Protein AF-A0A9E7L414-F1 (afdb_monomer)

Foldseek 3Di:
DDDDDDDDDDDDPDDDPCPVVVVVVVLVVCCVVVVVDPQPPVNVCVCVVPPPPPDVVVVVVVVVVVVVVVVVVVVVVVVVVVVVVVVDDDDDDDDDDDDDPDDPPPPPDPPPPVVVVVVVVVVVVVVVVVVVVVVVVVVVVVVVVVVVVVVVVVVVLVVQQQDADPVRHGDVVSVVVVVVVVVVVVVVVVVVVVVVVVVVVVVVVPPPPPPPPPDDDDDDDDD

Secondary structure (DSSP, 8-state):
---------------TT-TTHHHHHHHHHHHHHHTSSPPPHHHHHHHHHS-----HHHHHHHHHHHHHHHHHHHHHHHHHHHHHHHTT-----------------------HHHHHHHHHHHHHHHHHHHHHHHHHHHHHHHHHHHHHHHHHHHHHHHHHHT-B-TTS-B-HHHHHHHHHHHHHHHHHHHHHHHHHHHHHHHHHHSS---TT--SS-------

Radius of gyration: 40.82 Å; Cα contacts (8 Å, |Δi|>4): 22; chains: 1; bounding box: 84×80×104 Å

Organism: NCBI:txid320322

Solvent-accessible surface area (backbone atoms only — not comparable to full-atom values): 13998 Å² total; per-residue (Å²): 140,81,89,81,84,90,85,86,82,82,83,79,89,68,71,95,80,51,84,61,60,60,54,52,54,51,50,56,51,46,27,70,72,70,46,73,65,71,82,48,70,67,57,52,48,51,66,69,69,45,84,68,86,78,46,67,67,60,55,49,52,54,54,50,51,53,53,48,52,51,50,51,54,51,49,56,50,53,51,54,50,50,56,63,50,64,78,60,67,79,78,89,73,91,83,89,86,82,88,80,95,72,80,91,73,80,81,78,73,84,68,68,67,65,57,50,54,55,49,53,53,52,54,50,53,51,52,51,55,51,51,56,48,52,54,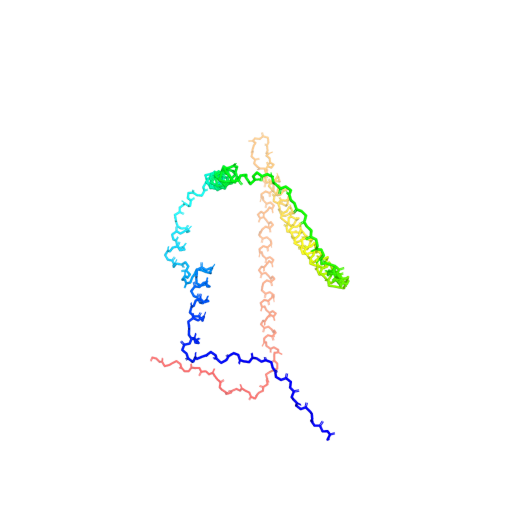52,50,50,54,51,48,55,54,48,51,53,48,50,53,53,50,49,52,50,49,53,54,47,54,56,55,61,39,52,44,100,84,66,48,54,44,59,69,52,55,53,52,50,57,50,48,53,55,53,53,52,52,50,52,53,52,51,50,50,50,52,53,52,50,55,57,51,56,69,68,68,58,82,84,70,92,83,75,91,75,92,86,78,84,84,79,81,132

Sequence (223 aa):
MQRRDDGGGGRDEGTSESHGKGRWRRQKRNERRLGGKGISLEAFANAKSRPSGYNPALIKKQREFYRNAKYVTKYKKTQKQQYLTSDHMPTASDDKDADEKEKLHMQRKPKKRSLRSLREEYEKKHAEDKKARIEREAIIQAKKEERAKAEAKRKVQREKMFKRTKSGQPVMKYRIEQLLEGLTESSQKMVEAAICSKAMIQESRNLPVNPRNFLLNFPLRFT

Structure (mmCIF, N/CA/C/O backbone):
data_AF-A0A9E7L414-F1
#
_entry.id   AF-A0A9E7L414-F1
#
loop_
_atom_site.group_PDB
_atom_site.id
_atom_site.type_symbol
_atom_site.label_atom_id
_atom_site.label_alt_id
_atom_site.label_comp_id
_atom_site.label_asym_id
_atom_site.lab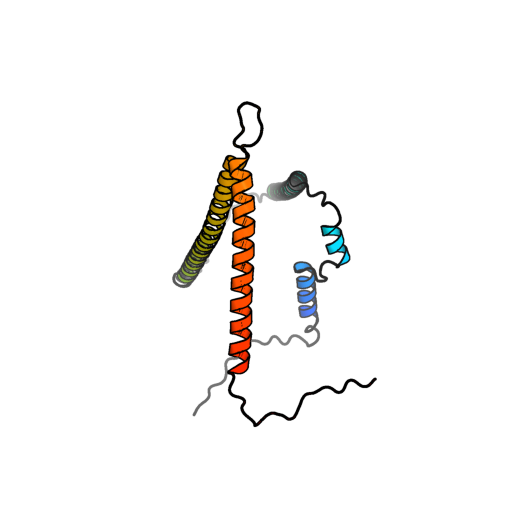el_entity_id
_atom_site.label_seq_id
_atom_site.pdbx_PDB_ins_code
_atom_site.Cartn_x
_atom_site.Cartn_y
_atom_site.Cartn_z
_atom_site.occupancy
_atom_site.B_iso_or_equiv
_atom_site.auth_seq_id
_atom_site.auth_comp_id
_atom_site.auth_asym_id
_atom_site.auth_atom_id
_atom_site.pdbx_PDB_model_num
ATOM 1 N N . MET A 1 1 ? 30.978 -46.928 -37.877 1.00 44.19 1 MET A N 1
ATOM 2 C CA . MET A 1 1 ? 32.022 -46.429 -38.807 1.00 44.19 1 MET A CA 1
ATOM 3 C C . MET A 1 1 ? 31.389 -45.275 -39.578 1.00 44.19 1 MET A C 1
ATOM 5 O O . MET A 1 1 ? 30.267 -45.463 -40.005 1.00 44.19 1 MET A O 1
ATOM 9 N N . GLN A 1 2 ? 31.899 -44.055 -39.706 1.00 42.59 2 GLN A N 1
ATOM 10 C CA . GLN A 1 2 ? 33.205 -43.443 -39.468 1.00 42.59 2 GLN A CA 1
ATOM 11 C C . GLN A 1 2 ? 33.011 -42.033 -38.881 1.00 42.59 2 GLN A C 1
ATOM 13 O O . GLN A 1 2 ? 32.003 -41.376 -39.133 1.00 42.59 2 GLN A O 1
ATOM 18 N N . ARG A 1 3 ? 34.009 -41.589 -38.110 1.00 40.72 3 ARG A N 1
ATOM 19 C CA . ARG A 1 3 ? 34.208 -40.200 -37.679 1.00 40.72 3 ARG A CA 1
ATOM 20 C C . ARG A 1 3 ? 34.631 -39.341 -38.876 1.00 40.72 3 ARG A C 1
ATOM 22 O O . ARG A 1 3 ? 35.335 -39.839 -39.752 1.00 40.72 3 ARG A O 1
ATOM 29 N N . ARG A 1 4 ? 34.271 -38.058 -38.863 1.00 47.06 4 ARG A N 1
ATOM 30 C CA . ARG A 1 4 ? 35.041 -37.002 -39.530 1.00 47.06 4 ARG A CA 1
ATOM 31 C C . ARG A 1 4 ? 35.221 -35.857 -38.545 1.00 47.06 4 ARG A C 1
ATOM 33 O O . ARG A 1 4 ? 34.255 -35.181 -38.197 1.00 47.06 4 ARG A O 1
ATOM 40 N N . ASP A 1 5 ? 36.450 -35.757 -38.064 1.00 44.38 5 ASP A N 1
ATOM 41 C CA . ASP A 1 5 ? 37.033 -34.552 -37.501 1.00 44.38 5 ASP A CA 1
ATOM 42 C C . ASP A 1 5 ? 37.405 -33.576 -38.638 1.00 44.38 5 ASP A C 1
ATOM 44 O O . ASP A 1 5 ? 37.355 -33.928 -39.819 1.00 44.38 5 ASP A O 1
ATOM 48 N N . ASP A 1 6 ? 37.792 -32.373 -38.210 1.00 45.59 6 ASP A N 1
ATOM 49 C CA . ASP A 1 6 ? 38.563 -31.333 -38.906 1.00 45.59 6 ASP A CA 1
ATOM 50 C C . ASP A 1 6 ? 37.804 -30.124 -39.476 1.00 45.59 6 ASP A C 1
ATOM 52 O O . ASP A 1 6 ? 37.098 -30.164 -40.481 1.00 45.59 6 ASP A O 1
ATOM 56 N N . GLY A 1 7 ? 38.033 -28.988 -38.808 1.00 36.97 7 GLY A N 1
ATOM 57 C CA . GLY A 1 7 ? 37.610 -27.654 -39.228 1.00 36.97 7 GLY A CA 1
ATOM 58 C C . GLY A 1 7 ? 37.832 -26.598 -38.146 1.00 36.97 7 GLY A C 1
ATOM 59 O O . GLY A 1 7 ? 36.894 -25.913 -37.744 1.00 36.97 7 GLY A O 1
ATOM 60 N N . GLY A 1 8 ? 39.058 -26.525 -37.620 1.00 42.09 8 GLY A N 1
ATOM 61 C CA . GLY A 1 8 ? 39.482 -25.586 -36.581 1.00 42.09 8 GLY A CA 1
ATOM 62 C C . GLY A 1 8 ? 39.451 -24.114 -37.012 1.00 42.09 8 GLY A C 1
ATOM 63 O O . GLY A 1 8 ? 39.724 -23.775 -38.160 1.00 42.09 8 GLY A O 1
ATOM 64 N N . GLY A 1 9 ? 39.152 -23.232 -36.053 1.00 36.09 9 GLY A N 1
ATOM 65 C CA . GLY A 1 9 ? 39.161 -21.780 -36.225 1.00 36.09 9 GLY A CA 1
ATOM 66 C C . GLY A 1 9 ? 39.705 -21.060 -34.990 1.00 36.09 9 GLY A C 1
ATOM 67 O O . GLY A 1 9 ? 38.948 -20.736 -34.081 1.00 36.09 9 GLY A O 1
ATOM 68 N N . GLY A 1 10 ? 41.020 -20.816 -34.988 1.00 35.69 10 GLY A N 1
ATOM 69 C CA . GLY A 1 10 ? 41.670 -19.660 -34.356 1.00 35.69 10 GLY A CA 1
ATOM 70 C C . GLY A 1 10 ? 41.699 -19.589 -32.828 1.00 35.69 10 GLY A C 1
ATOM 71 O O . GLY A 1 10 ? 41.029 -18.744 -32.234 1.00 35.69 10 GLY A O 1
ATOM 72 N N . ARG A 1 11 ? 42.561 -20.389 -32.186 1.00 42.09 11 ARG A N 1
ATOM 73 C CA . ARG A 1 11 ? 43.199 -19.965 -30.931 1.00 42.09 11 ARG A CA 1
ATOM 74 C C . ARG A 1 11 ? 44.350 -19.037 -31.301 1.00 42.09 11 ARG A C 1
ATOM 76 O O . ARG A 1 11 ? 45.345 -19.487 -31.850 1.00 42.09 11 ARG A O 1
ATOM 83 N N . ASP A 1 12 ? 44.165 -17.758 -31.015 1.00 41.12 12 ASP A N 1
ATOM 84 C CA . ASP A 1 12 ? 45.239 -16.776 -30.964 1.00 41.12 12 ASP A CA 1
ATOM 85 C C . ASP A 1 12 ? 46.209 -17.204 -29.846 1.00 41.12 12 ASP A C 1
ATOM 87 O O . ASP A 1 12 ? 45.836 -17.237 -28.666 1.00 41.12 12 ASP A O 1
ATOM 91 N N . GLU A 1 13 ? 47.413 -17.637 -30.231 1.00 47.25 13 GLU A N 1
ATOM 92 C CA . GLU A 1 13 ? 48.546 -17.922 -29.346 1.00 47.25 13 GLU A CA 1
ATOM 93 C C . GLU A 1 13 ? 49.043 -16.608 -28.726 1.00 47.25 13 GLU A C 1
ATOM 95 O O . GLU A 1 13 ? 50.048 -16.017 -29.107 1.00 47.25 13 GLU A O 1
ATOM 100 N N . GLY A 1 14 ? 48.294 -16.131 -27.735 1.00 38.34 14 GLY A N 1
ATOM 101 C CA . GLY A 1 14 ? 48.715 -15.075 -26.830 1.00 38.34 14 GLY A CA 1
ATOM 102 C C . GLY A 1 14 ? 49.437 -15.680 -25.633 1.00 38.34 14 GLY A C 1
ATOM 103 O O . GLY A 1 14 ? 48.811 -16.302 -24.774 1.00 38.34 14 GLY A O 1
ATOM 104 N N . THR A 1 15 ? 50.746 -15.465 -25.589 1.00 40.12 15 THR A N 1
ATOM 105 C CA . THR A 1 15 ? 51.674 -15.686 -24.472 1.00 40.12 15 THR A CA 1
ATOM 106 C C . THR A 1 15 ? 51.037 -15.653 -23.067 1.00 40.12 15 THR A C 1
ATOM 108 O O . THR A 1 15 ? 50.238 -14.788 -22.691 1.00 40.12 15 THR A O 1
ATOM 111 N N . SER A 1 16 ? 51.437 -16.633 -22.258 1.00 45.88 16 SER A N 1
ATOM 112 C CA . SER A 1 16 ? 50.882 -17.083 -20.974 1.00 45.88 16 SER A CA 1
ATOM 113 C C . SER A 1 16 ? 51.005 -16.121 -19.774 1.00 45.88 16 SER A C 1
ATOM 115 O O . SER A 1 16 ? 50.945 -16.560 -18.629 1.00 45.88 16 SER A O 1
ATOM 117 N N . GLU A 1 17 ? 51.101 -14.806 -19.977 1.00 45.47 17 GLU A N 1
ATOM 118 C CA . GLU A 1 17 ? 51.245 -13.818 -18.885 1.00 45.47 17 GLU A CA 1
ATOM 119 C C . GLU A 1 17 ? 49.984 -12.980 -18.597 1.00 45.47 17 GLU A C 1
ATOM 121 O O . GLU A 1 17 ? 49.951 -12.165 -17.666 1.00 45.47 17 GLU A O 1
ATOM 126 N N . SER A 1 18 ? 48.904 -13.146 -19.368 1.00 48.19 18 SER A N 1
ATOM 127 C CA . SER A 1 18 ? 47.746 -12.234 -19.298 1.00 48.19 18 SER A CA 1
ATOM 128 C C . SER A 1 18 ? 46.493 -12.795 -18.611 1.00 48.19 18 SER A C 1
ATOM 130 O O . SER A 1 18 ? 45.547 -12.039 -18.356 1.00 48.19 18 SER A O 1
ATOM 132 N N . HIS A 1 19 ? 46.470 -14.083 -18.246 1.00 46.41 19 HIS A N 1
ATOM 133 C CA . HIS A 1 19 ? 45.260 -14.766 -17.754 1.00 46.41 19 HIS A CA 1
ATOM 134 C C . HIS A 1 19 ? 44.721 -14.233 -16.407 1.00 46.41 19 HIS A C 1
ATOM 136 O O . HIS A 1 19 ? 43.542 -14.412 -16.096 1.00 46.41 19 HIS A O 1
ATOM 142 N N . GLY A 1 20 ? 45.514 -13.475 -15.642 1.00 53.44 20 GLY A N 1
ATOM 143 C CA . GLY A 1 20 ? 45.051 -12.782 -14.429 1.00 53.44 20 GLY A CA 1
ATOM 144 C C . GLY A 1 20 ? 44.518 -11.358 -14.657 1.00 53.44 20 GLY A C 1
ATOM 145 O O . GLY A 1 20 ? 43.608 -10.903 -13.955 1.00 53.44 20 GLY A O 1
ATOM 146 N N . LYS A 1 21 ? 45.038 -10.635 -15.661 1.00 56.97 21 LYS A N 1
ATOM 147 C CA . LYS A 1 21 ? 44.822 -9.179 -15.813 1.00 56.97 21 LYS A CA 1
ATOM 148 C C . LYS A 1 21 ? 43.393 -8.843 -16.261 1.00 56.97 21 LYS A C 1
ATOM 150 O O . LYS A 1 21 ? 42.805 -7.860 -15.800 1.00 56.97 21 LYS A O 1
ATOM 155 N N . GLY A 1 22 ? 42.798 -9.678 -17.116 1.00 64.00 22 GLY A N 1
ATOM 156 C CA . GLY A 1 22 ? 41.414 -9.517 -17.582 1.00 64.00 22 GLY A CA 1
ATOM 157 C C . GLY A 1 22 ? 40.369 -9.802 -16.497 1.00 64.00 22 GLY A C 1
ATOM 158 O O . GLY A 1 22 ? 39.383 -9.067 -16.375 1.00 64.00 22 GLY A O 1
ATOM 159 N N . ARG A 1 23 ? 40.610 -10.825 -15.665 1.00 69.56 23 ARG A N 1
ATOM 160 C CA . ARG A 1 23 ? 39.735 -11.202 -14.544 1.00 69.56 23 ARG A CA 1
ATOM 161 C C . ARG A 1 23 ? 39.730 -10.125 -13.462 1.00 69.56 23 ARG A C 1
ATOM 163 O O . ARG A 1 23 ? 38.653 -9.688 -13.064 1.00 69.56 23 ARG A O 1
ATOM 170 N N . TRP A 1 24 ? 40.903 -9.605 -13.096 1.00 71.75 24 TRP A N 1
ATOM 171 C CA . TRP A 1 24 ? 41.037 -8.509 -12.131 1.00 71.75 24 TRP A CA 1
ATOM 172 C C . TRP A 1 24 ? 40.341 -7.223 -12.598 1.00 71.75 24 TRP A C 1
ATOM 174 O O . TRP A 1 24 ? 39.610 -6.591 -11.836 1.00 71.75 24 TRP A O 1
ATOM 184 N N . ARG A 1 25 ? 40.468 -6.857 -13.884 1.00 76.56 25 ARG A N 1
ATOM 185 C CA . ARG A 1 25 ? 39.750 -5.699 -14.451 1.00 76.56 25 ARG A CA 1
ATOM 186 C C . ARG A 1 25 ? 38.230 -5.877 -14.425 1.00 76.56 25 ARG A C 1
ATOM 188 O O . ARG A 1 25 ? 37.520 -4.909 -14.146 1.00 76.56 25 ARG A O 1
ATOM 195 N N . ARG A 1 26 ? 37.717 -7.081 -14.710 1.00 75.56 26 ARG A N 1
ATOM 196 C CA . ARG A 1 26 ? 36.275 -7.384 -14.626 1.00 75.56 26 ARG A CA 1
ATOM 197 C C . ARG A 1 26 ? 35.782 -7.365 -13.181 1.00 75.56 26 ARG A C 1
ATOM 199 O O . ARG A 1 26 ? 34.752 -6.753 -12.920 1.00 75.56 26 ARG A O 1
ATOM 206 N N . GLN A 1 27 ? 36.537 -7.948 -12.256 1.00 76.56 27 GLN A N 1
ATOM 207 C CA . GLN A 1 27 ? 36.232 -7.955 -10.827 1.00 76.56 27 GLN A CA 1
ATOM 208 C C . GLN A 1 27 ? 36.195 -6.531 -10.259 1.00 76.56 27 GLN A C 1
ATOM 210 O O . GLN A 1 27 ? 35.167 -6.123 -9.732 1.00 76.56 27 GLN A O 1
ATOM 215 N N . LYS A 1 28 ? 37.215 -5.709 -10.531 1.00 78.06 28 LYS A N 1
ATOM 216 C CA . LYS A 1 28 ? 37.259 -4.286 -10.149 1.00 78.06 28 LYS A CA 1
ATOM 217 C C . LYS A 1 28 ? 36.121 -3.462 -10.764 1.00 78.06 28 LYS A C 1
ATOM 219 O O . LYS A 1 28 ? 35.608 -2.526 -10.151 1.00 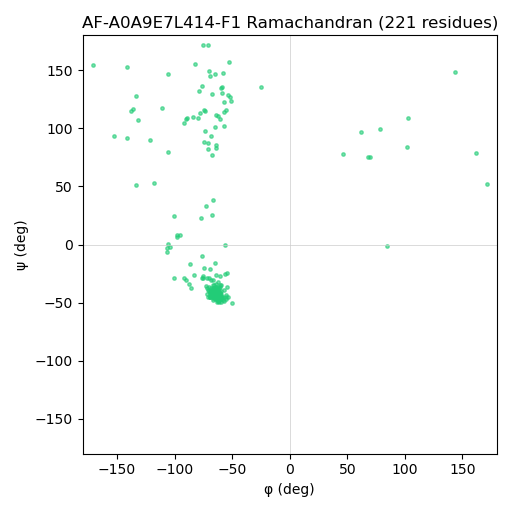78.06 28 LYS A O 1
ATOM 224 N N . ARG A 1 29 ? 35.703 -3.783 -11.996 1.00 78.31 29 ARG A N 1
ATOM 225 C CA . ARG A 1 29 ? 34.554 -3.130 -12.647 1.00 78.31 29 ARG A CA 1
ATOM 226 C C . ARG A 1 29 ? 33.229 -3.561 -12.007 1.00 78.31 29 ARG A C 1
ATOM 228 O O . ARG A 1 29 ? 32.350 -2.717 -11.857 1.00 78.31 29 ARG A O 1
ATOM 235 N N . ASN A 1 30 ? 33.092 -4.822 -11.605 1.00 75.75 30 ASN A N 1
ATOM 236 C CA . ASN A 1 30 ? 31.920 -5.320 -10.884 1.00 75.75 30 ASN A CA 1
ATOM 237 C C . ASN A 1 30 ? 31.853 -4.771 -9.457 1.00 75.75 30 ASN A C 1
ATOM 239 O O . ASN A 1 30 ? 30.789 -4.323 -9.051 1.00 75.75 30 ASN A O 1
ATOM 243 N N . GLU A 1 31 ? 32.977 -4.668 -8.753 1.00 76.12 31 GLU A N 1
ATOM 244 C CA . GLU A 1 31 ? 33.070 -4.001 -7.451 1.00 76.12 31 GLU A CA 1
ATOM 245 C C . GLU A 1 31 ? 32.665 -2.524 -7.546 1.00 76.12 31 GLU A C 1
ATOM 247 O O . GLU A 1 31 ? 31.919 -2.021 -6.714 1.00 76.12 31 GLU A O 1
ATOM 252 N N . ARG A 1 32 ? 33.056 -1.815 -8.609 1.00 70.38 32 ARG A N 1
ATOM 253 C CA . ARG A 1 32 ? 32.599 -0.432 -8.829 1.00 70.38 32 ARG A CA 1
ATOM 254 C C . ARG A 1 32 ? 31.108 -0.312 -9.163 1.00 70.38 32 ARG A C 1
ATOM 256 O O . ARG A 1 32 ? 30.517 0.719 -8.865 1.00 70.38 32 ARG A O 1
ATOM 263 N N . ARG A 1 33 ? 30.509 -1.319 -9.810 1.00 70.88 33 ARG A N 1
ATOM 264 C CA . ARG A 1 33 ? 29.094 -1.300 -10.240 1.00 70.88 33 ARG A CA 1
ATOM 265 C C . ARG A 1 33 ? 28.129 -1.800 -9.168 1.00 70.88 33 ARG A C 1
ATOM 267 O O . ARG A 1 33 ? 27.005 -1.318 -9.120 1.00 70.88 33 ARG A O 1
ATOM 274 N N . LEU A 1 34 ? 28.560 -2.762 -8.357 1.00 68.06 34 LEU A N 1
ATOM 275 C CA . LEU A 1 34 ? 27.752 -3.420 -7.329 1.00 68.06 34 LEU A CA 1
ATOM 276 C C . LEU A 1 34 ? 28.113 -2.965 -5.909 1.00 68.06 34 LEU A C 1
ATOM 278 O O . LEU A 1 34 ? 27.503 -3.437 -4.960 1.00 68.06 34 LEU A O 1
ATOM 282 N N . GLY A 1 35 ? 29.076 -2.046 -5.760 1.00 63.72 35 GLY A N 1
ATOM 283 C CA . GLY A 1 35 ? 29.557 -1.599 -4.455 1.00 63.72 35 GLY A CA 1
ATOM 284 C C . GLY A 1 35 ? 30.308 -2.726 -3.757 1.00 63.72 35 GLY A C 1
ATOM 285 O O . GLY A 1 35 ? 29.784 -3.350 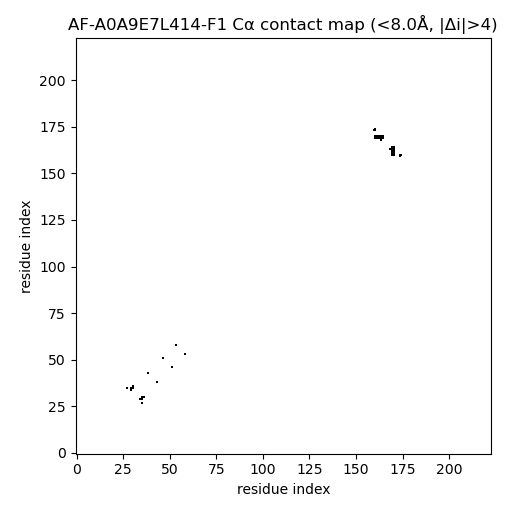-2.846 1.00 63.72 35 GLY A O 1
ATOM 286 N N . GLY A 1 36 ? 31.540 -2.994 -4.200 1.00 70.25 36 GLY A N 1
ATOM 287 C CA . GLY A 1 36 ? 32.404 -4.125 -3.824 1.00 70.25 36 GLY A CA 1
ATOM 288 C C . GLY A 1 36 ? 32.699 -4.290 -2.332 1.00 70.25 36 GLY A C 1
ATOM 289 O O . GLY A 1 36 ? 33.382 -5.230 -1.943 1.00 70.25 36 GLY A O 1
ATOM 290 N N . LYS A 1 37 ? 32.161 -3.407 -1.493 1.00 69.50 37 LYS A N 1
ATOM 291 C CA . LYS A 1 37 ? 31.996 -3.587 -0.060 1.00 69.50 37 LYS A CA 1
ATOM 292 C C . LYS A 1 37 ? 30.588 -3.096 0.268 1.00 69.50 37 LYS A C 1
ATOM 294 O O . LYS A 1 37 ? 30.277 -1.931 0.016 1.00 69.50 37 LYS A O 1
ATOM 299 N N . GLY A 1 38 ? 29.731 -4.001 0.742 1.00 71.06 38 GLY A N 1
ATOM 300 C CA . GLY A 1 38 ? 28.375 -3.659 1.164 1.00 71.06 38 GLY A CA 1
ATOM 301 C C . GLY A 1 38 ? 28.385 -2.512 2.177 1.00 71.06 38 GLY A C 1
ATOM 302 O O . GLY A 1 38 ? 29.396 -2.261 2.835 1.00 71.06 38 GLY A O 1
ATOM 303 N N . ILE A 1 39 ? 27.264 -1.798 2.274 1.00 76.31 39 ILE A N 1
ATOM 304 C CA . ILE A 1 39 ? 27.080 -0.698 3.231 1.00 76.31 39 ILE A CA 1
ATOM 305 C C . ILE A 1 39 ? 27.463 -1.223 4.622 1.00 76.31 39 ILE A C 1
ATOM 307 O O . ILE A 1 39 ? 26.929 -2.248 5.046 1.00 76.31 39 ILE A O 1
ATOM 311 N N . SER A 1 40 ? 28.415 -0.571 5.302 1.00 83.31 40 SER A N 1
ATOM 312 C CA . SER A 1 40 ? 28.820 -0.997 6.645 1.00 83.31 40 SER A CA 1
ATOM 313 C C . SER A 1 40 ? 27.604 -0.989 7.572 1.00 83.31 40 SER A C 1
ATOM 315 O O . SER A 1 40 ? 26.698 -0.169 7.408 1.00 83.31 40 SER A O 1
ATOM 317 N N . LEU A 1 41 ? 27.567 -1.898 8.548 1.00 77.75 41 LEU A N 1
ATOM 318 C CA . LEU A 1 41 ? 26.467 -1.967 9.514 1.00 77.75 41 LEU A CA 1
ATOM 319 C C . LEU A 1 41 ? 26.255 -0.610 10.206 1.00 77.75 41 LEU A C 1
ATOM 321 O O . LEU A 1 41 ? 25.125 -0.178 10.400 1.00 77.75 41 LEU A O 1
ATOM 325 N N . GLU A 1 42 ? 27.351 0.100 10.467 1.00 78.31 42 GLU A N 1
ATOM 326 C CA . GLU A 1 42 ? 27.362 1.468 10.976 1.00 78.31 42 GLU A CA 1
ATOM 327 C C . GLU A 1 42 ? 26.723 2.473 10.001 1.00 78.31 42 GLU A C 1
ATOM 329 O O . GLU A 1 42 ? 25.890 3.277 10.406 1.00 78.31 42 GLU A O 1
ATOM 334 N N . ALA A 1 43 ? 27.027 2.410 8.699 1.00 78.38 43 ALA A N 1
ATOM 335 C CA . ALA A 1 43 ? 26.389 3.266 7.697 1.00 78.38 43 ALA A CA 1
ATOM 336 C C . ALA A 1 43 ? 24.893 2.950 7.528 1.00 78.38 43 ALA A C 1
ATOM 338 O O . ALA A 1 43 ? 24.091 3.862 7.322 1.00 78.38 43 ALA A O 1
ATOM 339 N N . PHE A 1 44 ? 24.497 1.682 7.655 1.00 80.38 44 PHE A N 1
ATOM 340 C CA . PHE A 1 44 ? 23.092 1.275 7.636 1.00 80.38 44 PHE A CA 1
ATOM 341 C C . PHE A 1 44 ? 22.345 1.753 8.887 1.00 80.38 44 PHE A C 1
ATOM 343 O O . PHE A 1 44 ? 21.260 2.324 8.770 1.00 80.38 44 PHE A O 1
ATOM 350 N N . ALA A 1 45 ? 22.942 1.584 10.070 1.00 79.81 45 ALA A N 1
ATOM 351 C CA . ALA A 1 45 ? 22.410 2.089 11.329 1.00 79.81 45 ALA A CA 1
ATOM 352 C C . ALA A 1 45 ? 22.273 3.617 11.285 1.00 79.81 45 ALA A C 1
ATOM 354 O O . ALA A 1 45 ? 21.192 4.128 11.555 1.00 79.81 45 ALA A O 1
ATOM 355 N N . ASN A 1 46 ? 23.298 4.335 10.818 1.00 73.31 46 ASN A N 1
ATOM 356 C CA . ASN A 1 46 ? 23.285 5.792 10.665 1.00 73.31 46 ASN A CA 1
ATOM 357 C C . ASN A 1 46 ? 22.255 6.290 9.641 1.00 73.31 46 ASN A C 1
ATOM 359 O O . ASN A 1 46 ? 21.657 7.348 9.837 1.00 73.31 46 ASN A O 1
ATOM 363 N N . ALA A 1 47 ? 22.002 5.534 8.567 1.00 72.62 47 ALA A N 1
ATOM 364 C CA . ALA A 1 47 ? 20.954 5.848 7.594 1.00 72.62 47 ALA A CA 1
ATOM 365 C C . ALA A 1 47 ? 19.530 5.674 8.158 1.00 72.62 47 ALA A C 1
ATOM 367 O O . ALA A 1 47 ? 18.581 6.233 7.605 1.00 72.62 47 ALA A O 1
ATOM 368 N N . LYS A 1 48 ? 19.372 4.889 9.230 1.00 67.19 48 LYS A N 1
ATOM 369 C CA . LYS A 1 48 ? 18.094 4.641 9.914 1.00 67.19 48 LYS A CA 1
ATOM 370 C C . LYS A 1 48 ? 17.922 5.462 11.198 1.00 67.19 48 LYS A C 1
ATOM 372 O O . LYS A 1 48 ? 16.784 5.752 11.546 1.00 67.19 48 LYS A O 1
ATOM 377 N N . SER A 1 49 ? 19.008 5.815 11.887 1.00 66.81 49 SER A N 1
ATOM 378 C CA . SER A 1 49 ? 18.996 6.461 13.209 1.00 66.81 49 SER A CA 1
ATOM 379 C C . SER A 1 49 ? 19.021 7.985 13.151 1.00 66.81 49 SER A C 1
ATOM 381 O O . SER A 1 49 ? 18.477 8.641 14.037 1.00 66.81 49 SER A O 1
ATOM 383 N N . ARG A 1 50 ? 19.613 8.580 12.109 1.00 65.25 50 ARG A N 1
ATOM 384 C CA . ARG A 1 50 ? 19.514 10.026 11.893 1.00 65.25 50 ARG A CA 1
ATOM 385 C C . ARG A 1 50 ? 18.145 10.302 11.269 1.00 65.25 50 ARG A C 1
ATOM 387 O O . ARG A 1 50 ? 17.815 9.613 10.300 1.00 65.25 50 ARG A O 1
ATOM 394 N N . PRO A 1 51 ? 17.355 11.284 11.752 1.00 63.44 51 PRO A N 1
ATOM 395 C CA . PRO A 1 51 ? 16.183 11.746 11.024 1.00 63.44 51 PRO A CA 1
ATOM 396 C C . PRO A 1 51 ? 16.693 12.193 9.663 1.00 63.44 51 PRO A C 1
ATOM 398 O O . PRO A 1 51 ? 17.383 13.205 9.537 1.00 63.44 51 PRO A O 1
ATOM 401 N N . SER A 1 52 ? 16.483 11.334 8.669 1.00 63.22 52 SER A N 1
ATOM 402 C CA . SER A 1 52 ? 16.972 11.553 7.326 1.00 63.22 52 SER A CA 1
ATOM 403 C C . SER A 1 52 ? 16.420 12.906 6.924 1.00 63.22 52 SER A C 1
ATOM 405 O O . SER A 1 52 ? 15.202 13.070 6.863 1.00 63.22 52 SER A O 1
ATOM 407 N N . GLY A 1 53 ? 17.300 13.889 6.704 1.00 66.75 53 GLY A N 1
ATOM 408 C CA . GLY A 1 53 ? 16.966 15.217 6.177 1.00 66.75 53 GLY A CA 1
ATOM 409 C C . GLY A 1 53 ? 16.481 15.127 4.728 1.00 66.75 53 GLY A C 1
ATOM 410 O O . GLY A 1 53 ? 16.846 15.935 3.877 1.00 66.75 53 GLY A O 1
ATOM 411 N N . TYR A 1 54 ? 15.719 14.076 4.431 1.00 71.94 54 TYR A N 1
ATOM 412 C CA . TYR A 1 54 ? 15.149 13.697 3.168 1.00 71.94 54 TYR A CA 1
ATOM 413 C C . TYR A 1 54 ? 14.045 14.685 2.846 1.00 71.94 54 TYR A C 1
ATOM 415 O O . TYR A 1 54 ? 12.861 14.463 3.081 1.00 71.94 54 TYR A O 1
ATOM 423 N N . ASN A 1 55 ? 14.472 15.816 2.304 1.00 83.44 55 ASN A N 1
ATOM 424 C CA . ASN A 1 55 ? 13.586 16.760 1.674 1.00 83.44 55 ASN A CA 1
ATOM 425 C C . ASN A 1 55 ? 13.514 16.409 0.176 1.00 83.44 55 ASN A C 1
ATOM 427 O O . ASN A 1 55 ? 14.462 16.697 -0.569 1.00 83.44 55 ASN A O 1
ATOM 431 N N . PRO A 1 56 ? 12.412 15.796 -0.299 1.00 84.62 56 PRO A N 1
ATOM 432 C CA . PRO A 1 56 ? 12.286 15.391 -1.696 1.00 84.62 56 PRO A CA 1
ATOM 433 C C . PRO A 1 56 ? 12.389 16.583 -2.658 1.00 84.62 56 PRO A C 1
ATOM 435 O O . PRO A 1 56 ? 12.868 16.416 -3.780 1.00 84.62 56 PRO A O 1
ATOM 438 N N . ALA A 1 57 ? 12.023 17.795 -2.222 1.00 88.31 57 ALA A N 1
ATOM 439 C CA . ALA A 1 57 ? 12.141 19.002 -3.033 1.00 88.31 57 ALA A CA 1
ATOM 440 C C . ALA A 1 57 ? 13.607 19.409 -3.258 1.00 88.31 57 ALA A C 1
ATOM 442 O O . ALA A 1 57 ? 13.975 19.759 -4.379 1.00 88.31 57 ALA A O 1
ATOM 443 N N . LEU A 1 58 ? 14.468 19.311 -2.237 1.00 85.56 58 LEU A N 1
ATOM 444 C CA . LEU A 1 58 ? 15.900 19.616 -2.377 1.00 85.56 58 LEU A CA 1
ATOM 445 C C . LEU A 1 58 ? 16.605 18.594 -3.273 1.00 85.56 58 LEU A C 1
ATOM 447 O O . LEU A 1 58 ? 17.372 18.969 -4.158 1.00 85.56 58 LEU A O 1
ATOM 451 N N . ILE A 1 59 ? 16.284 17.311 -3.110 1.00 86.00 59 ILE A N 1
ATOM 452 C CA . ILE A 1 59 ? 16.832 16.234 -3.946 1.00 86.00 59 ILE A CA 1
ATOM 453 C C . ILE A 1 59 ? 16.400 16.411 -5.406 1.00 86.00 59 ILE A C 1
ATOM 455 O O . ILE A 1 59 ? 17.202 16.218 -6.323 1.00 86.00 59 ILE A O 1
ATOM 459 N N . LYS A 1 60 ? 15.143 16.806 -5.642 1.00 93.88 60 LYS A N 1
ATOM 460 C CA . LYS A 1 60 ? 14.633 17.104 -6.984 1.00 93.88 60 LYS A CA 1
ATOM 461 C C . LYS A 1 60 ? 15.385 18.281 -7.617 1.00 93.88 60 LYS A C 1
ATOM 463 O O . LYS A 1 60 ? 15.909 18.118 -8.718 1.00 93.88 60 LYS A O 1
ATOM 468 N N . LYS A 1 61 ? 15.554 19.391 -6.887 1.00 94.31 61 LYS A N 1
ATOM 469 C CA . LYS A 1 61 ? 16.326 20.564 -7.342 1.00 94.31 61 LYS A CA 1
ATOM 470 C C . LYS A 1 61 ? 17.776 20.216 -7.684 1.00 94.31 61 LYS A C 1
ATOM 472 O O . LYS A 1 61 ? 18.267 20.607 -8.738 1.00 94.31 61 LYS A O 1
ATOM 477 N N . GLN A 1 62 ? 18.457 19.435 -6.846 1.00 92.56 62 GLN A N 1
ATOM 478 C CA . GLN A 1 62 ? 19.839 19.005 -7.103 1.00 92.56 62 GLN A CA 1
ATOM 479 C C . GLN A 1 62 ? 19.954 18.133 -8.363 1.00 92.56 62 GLN A C 1
ATOM 481 O O . GLN A 1 62 ? 20.870 18.310 -9.169 1.00 92.56 62 GLN A O 1
ATOM 486 N N . ARG A 1 63 ? 19.008 17.207 -8.572 1.00 94.38 63 ARG A N 1
ATOM 487 C CA . ARG A 1 63 ? 18.963 16.361 -9.777 1.00 94.38 63 ARG A CA 1
ATOM 488 C C . ARG A 1 63 ? 18.733 17.181 -11.042 1.00 94.38 63 ARG A C 1
ATOM 490 O O . ARG A 1 63 ? 19.385 16.926 -12.054 1.00 94.38 63 ARG A O 1
ATOM 497 N N . GLU A 1 64 ? 17.815 18.137 -10.988 1.00 94.56 64 GLU A N 1
ATOM 498 C CA . GLU A 1 64 ? 17.523 19.050 -12.094 1.00 94.56 64 GLU A CA 1
ATOM 499 C C . GLU A 1 64 ? 18.729 19.937 -12.410 1.00 94.56 64 GLU A C 1
ATOM 501 O O . GLU A 1 64 ? 19.154 19.985 -13.563 1.00 94.56 64 GLU A O 1
ATOM 506 N N . PHE A 1 65 ? 19.365 20.529 -11.395 1.00 97.50 65 PHE A N 1
ATOM 507 C CA . PHE A 1 65 ? 20.589 21.317 -11.556 1.00 97.50 65 PHE A CA 1
ATOM 508 C C . PHE A 1 65 ? 21.693 20.521 -12.261 1.00 97.50 65 PHE A C 1
ATOM 510 O O . PHE A 1 65 ? 22.282 20.994 -13.231 1.00 97.50 65 PHE A O 1
ATOM 517 N N . TYR A 1 66 ? 21.926 19.275 -11.841 1.00 97.00 66 TYR A N 1
ATOM 518 C CA . TYR A 1 66 ? 22.940 18.422 -12.459 1.00 97.00 66 TYR A CA 1
ATOM 519 C C . TYR A 1 66 ? 22.606 18.063 -13.916 1.00 97.00 66 TYR A C 1
ATOM 521 O O . TYR A 1 66 ? 23.486 18.063 -14.781 1.00 97.00 66 TYR A O 1
ATOM 529 N N . ARG A 1 67 ? 21.331 17.782 -14.221 1.00 97.06 67 ARG A N 1
ATOM 530 C CA . ARG A 1 67 ? 20.883 17.550 -15.605 1.00 97.06 67 ARG A CA 1
ATOM 531 C C . ARG A 1 67 ? 21.099 18.787 -16.471 1.00 97.06 67 ARG A C 1
ATOM 533 O O . ARG A 1 67 ? 21.637 18.663 -17.569 1.00 97.06 67 ARG A O 1
ATOM 540 N N . ASN A 1 68 ? 20.744 19.959 -15.961 1.00 96.62 68 ASN A N 1
ATOM 541 C CA . ASN A 1 68 ? 20.879 21.221 -16.677 1.00 96.62 68 ASN A CA 1
ATOM 542 C C . ASN A 1 68 ? 22.351 21.569 -16.913 1.00 96.62 68 ASN A C 1
ATOM 544 O O . ASN A 1 68 ? 22.729 21.857 -18.046 1.00 96.62 68 ASN A O 1
ATOM 548 N N . ALA A 1 69 ? 23.205 21.434 -15.896 1.00 96.62 69 ALA A N 1
ATOM 549 C CA . ALA A 1 69 ? 24.648 21.616 -16.032 1.00 96.62 69 ALA A CA 1
ATOM 550 C C . ALA A 1 69 ? 25.229 20.701 -17.121 1.00 96.62 69 ALA A C 1
ATOM 552 O O . ALA A 1 69 ? 25.981 21.156 -17.981 1.00 96.62 69 ALA A O 1
ATOM 553 N N . LYS A 1 70 ? 24.805 19.430 -17.160 1.00 97.25 70 LYS A N 1
ATOM 554 C CA . LYS A 1 70 ? 25.217 18.481 -18.202 1.00 97.25 70 LYS A CA 1
ATOM 555 C C . LYS A 1 70 ? 24.801 18.939 -19.603 1.00 97.25 70 LYS A C 1
ATOM 557 O O . LYS A 1 70 ? 25.603 18.822 -20.532 1.00 97.25 70 LYS A O 1
ATOM 562 N N . TYR A 1 71 ? 23.582 19.454 -19.770 1.00 96.38 71 TYR A N 1
ATOM 563 C CA . TYR A 1 71 ? 23.116 19.981 -21.056 1.00 96.38 71 TYR A CA 1
ATOM 564 C C . TYR A 1 71 ? 23.878 21.234 -21.479 1.00 96.38 71 TYR A C 1
ATOM 566 O O . TYR A 1 71 ? 24.307 21.306 -22.628 1.00 96.38 71 TYR A O 1
ATOM 574 N N . VAL A 1 72 ? 24.144 22.160 -20.557 1.00 96.75 72 VAL A N 1
ATOM 575 C CA . VAL A 1 72 ? 24.962 23.352 -20.823 1.00 96.75 72 VAL A CA 1
ATOM 576 C C . VAL A 1 72 ? 26.376 22.954 -21.247 1.00 96.75 72 VAL A C 1
ATOM 578 O O . VAL A 1 72 ? 26.882 23.459 -22.246 1.00 96.75 72 VAL A O 1
ATOM 581 N N . THR A 1 73 ? 27.018 22.012 -20.550 1.00 96.88 73 THR A N 1
ATOM 582 C CA . THR A 1 73 ? 28.345 21.516 -20.946 1.00 96.88 73 THR A CA 1
ATOM 583 C C . THR A 1 73 ? 28.311 20.846 -22.317 1.00 96.88 73 THR A C 1
ATOM 585 O O . THR A 1 73 ? 29.222 21.058 -23.116 1.00 96.88 73 THR A O 1
ATOM 588 N N . LYS A 1 74 ? 27.277 20.049 -22.612 1.00 97.12 74 LYS A N 1
ATOM 589 C CA . LYS A 1 74 ? 27.107 19.412 -23.925 1.00 97.12 74 LYS A CA 1
ATOM 590 C C . LYS A 1 74 ? 26.961 20.462 -25.028 1.00 97.12 74 LYS A C 1
ATOM 592 O O . LYS A 1 74 ? 27.678 20.378 -26.015 1.00 97.12 74 LYS A O 1
ATOM 597 N N . TYR A 1 75 ? 26.106 21.460 -24.824 1.00 96.00 75 TYR A N 1
ATOM 598 C CA . TYR A 1 75 ? 25.881 22.551 -25.769 1.00 96.00 75 TYR A CA 1
ATOM 599 C C . TYR A 1 75 ? 27.145 23.382 -26.012 1.00 96.00 75 TYR A C 1
ATOM 601 O O . TYR A 1 75 ? 27.524 23.624 -27.151 1.00 96.00 75 TYR A O 1
ATOM 609 N N . LYS A 1 76 ? 27.872 23.752 -24.950 1.00 95.56 76 LYS A N 1
ATOM 610 C CA . LYS A 1 76 ? 29.151 24.469 -25.081 1.00 95.56 76 LYS A CA 1
ATOM 611 C C . LYS A 1 76 ? 30.182 23.669 -25.883 1.00 95.56 76 LYS A C 1
ATOM 613 O O . LYS A 1 76 ? 30.969 24.258 -26.612 1.00 95.56 76 LYS A O 1
ATOM 618 N N . LYS A 1 77 ? 30.186 22.336 -25.763 1.00 94.81 77 LYS A N 1
ATOM 619 C CA . LYS A 1 77 ? 31.057 21.464 -26.565 1.00 94.81 77 LYS A CA 1
ATOM 620 C C . LYS A 1 77 ? 30.645 21.435 -28.035 1.00 94.81 77 LYS A C 1
ATOM 622 O O . LYS A 1 77 ? 31.518 21.557 -28.882 1.00 94.81 77 LYS A O 1
ATOM 627 N N . THR A 1 78 ? 29.353 21.305 -28.335 1.00 92.25 78 THR A N 1
ATOM 628 C CA . THR A 1 78 ? 28.869 21.297 -29.725 1.00 92.25 78 THR A CA 1
ATOM 629 C C . THR A 1 78 ? 29.063 22.651 -30.400 1.00 92.25 78 THR A C 1
ATOM 631 O O . THR A 1 78 ? 29.484 22.688 -31.543 1.00 92.25 78 THR A O 1
ATOM 634 N N . GLN A 1 79 ? 28.852 23.753 -29.678 1.00 88.50 79 GLN A N 1
ATOM 635 C CA . GLN A 1 79 ? 29.143 25.104 -30.164 1.00 88.50 79 GLN A CA 1
ATOM 636 C C . GLN A 1 79 ? 30.626 25.260 -30.516 1.00 88.50 79 GLN A C 1
ATOM 638 O O . GLN A 1 79 ? 30.955 25.636 -31.631 1.00 88.50 79 GLN A O 1
ATOM 643 N N . LYS A 1 80 ? 31.540 24.866 -29.618 1.00 90.06 80 LYS A N 1
ATOM 644 C CA . LYS A 1 80 ? 32.985 24.868 -29.914 1.00 90.06 80 LYS A CA 1
ATOM 645 C C . LYS A 1 80 ? 33.345 24.027 -31.140 1.00 90.06 80 LYS A C 1
ATOM 647 O O . LYS A 1 80 ? 34.202 24.431 -31.909 1.00 90.06 80 LYS A O 1
ATOM 652 N N . GLN A 1 81 ? 32.703 22.872 -31.317 1.00 83.94 81 GLN A N 1
ATOM 653 C CA . GLN A 1 81 ? 32.902 22.041 -32.506 1.00 83.94 81 GLN A CA 1
ATOM 654 C C . GLN A 1 81 ? 32.413 22.737 -33.776 1.00 83.94 81 GLN A C 1
ATOM 656 O O . GLN A 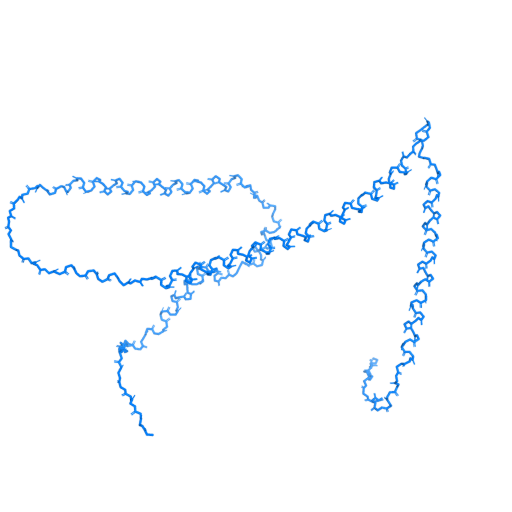1 81 ? 33.112 22.676 -34.775 1.00 83.94 81 GLN A O 1
ATOM 661 N N . GLN A 1 82 ? 31.271 23.428 -33.726 1.00 81.62 82 GLN A N 1
ATOM 662 C CA . GLN A 1 82 ? 30.753 24.189 -34.863 1.00 81.62 82 GLN A CA 1
ATOM 663 C C . GLN A 1 82 ? 31.695 25.323 -35.280 1.00 81.62 82 GLN A C 1
ATOM 665 O O . GLN A 1 82 ? 31.969 25.441 -36.468 1.00 81.62 82 GLN A O 1
ATOM 670 N N . TYR A 1 83 ? 32.248 26.079 -34.323 1.00 75.38 83 TYR A N 1
ATOM 671 C CA . TYR A 1 83 ? 33.251 27.115 -34.614 1.00 75.38 83 TYR A CA 1
ATOM 672 C C . TYR A 1 83 ? 34.540 26.529 -35.220 1.00 75.38 83 TYR A C 1
ATOM 674 O O . TYR A 1 83 ? 35.061 27.052 -36.194 1.00 75.38 83 TYR A O 1
ATOM 682 N N . LEU A 1 84 ? 35.011 25.381 -34.716 1.00 67.75 84 LEU A N 1
ATOM 683 C CA . LEU A 1 84 ? 36.175 24.689 -35.290 1.00 67.75 84 LEU A CA 1
ATOM 684 C C . LEU A 1 84 ? 35.914 24.137 -36.703 1.00 67.75 84 LEU A C 1
ATOM 686 O O . LEU A 1 84 ? 36.843 24.037 -37.495 1.00 67.75 84 LEU A O 1
ATOM 690 N N . THR A 1 85 ? 34.673 23.757 -37.024 1.00 59.94 85 THR A N 1
ATOM 691 C CA . THR A 1 85 ? 34.298 23.309 -38.376 1.00 59.94 85 THR A CA 1
ATOM 692 C C . THR A 1 85 ? 33.991 24.461 -39.332 1.00 59.94 85 THR A C 1
ATOM 694 O O . THR A 1 85 ? 34.151 24.282 -40.532 1.00 59.94 85 THR A O 1
ATOM 697 N N . SER A 1 86 ? 33.564 25.631 -38.840 1.00 57.78 86 SER A N 1
ATOM 698 C CA . SER A 1 86 ? 33.312 26.806 -39.688 1.00 57.78 86 SER A CA 1
ATOM 699 C C . SER A 1 86 ? 34.597 27.485 -40.152 1.00 57.78 86 SER A C 1
ATOM 701 O O . SER A 1 86 ? 34.617 28.034 -41.248 1.00 57.78 86 SER A O 1
ATOM 703 N N . ASP A 1 87 ? 35.673 27.393 -39.366 1.00 52.84 87 ASP A N 1
ATOM 704 C CA . ASP A 1 87 ? 36.998 27.899 -39.753 1.00 52.84 87 ASP A CA 1
ATOM 705 C C . ASP A 1 87 ? 37.709 26.977 -40.767 1.00 52.84 87 ASP A C 1
ATOM 707 O O . ASP A 1 87 ? 38.720 27.352 -41.354 1.00 52.84 87 ASP A O 1
ATOM 711 N N . HIS A 1 88 ? 37.166 25.777 -41.009 1.00 50.47 88 HIS A N 1
ATOM 712 C CA . HIS A 1 88 ? 37.694 24.779 -41.939 1.00 50.47 88 HIS A CA 1
ATOM 713 C C . HIS A 1 88 ? 36.683 24.498 -43.067 1.00 50.47 88 HIS A C 1
ATOM 715 O O . HIS A 1 88 ? 36.317 23.355 -43.326 1.00 50.47 88 HIS A O 1
ATOM 721 N N . MET A 1 89 ? 36.207 25.543 -43.748 1.00 38.97 89 MET A N 1
ATOM 722 C CA . MET A 1 89 ? 35.551 25.390 -45.052 1.00 38.97 89 MET A CA 1
ATOM 723 C C . MET A 1 89 ? 36.626 25.083 -46.108 1.00 38.97 89 MET A C 1
ATOM 725 O O . MET A 1 89 ? 37.455 25.956 -46.364 1.00 38.97 89 MET A O 1
ATOM 729 N N . PRO A 1 90 ? 36.659 23.896 -46.746 1.00 45.25 90 PRO A N 1
ATOM 730 C CA . PRO A 1 90 ? 37.422 23.744 -47.969 1.00 45.25 90 PRO A CA 1
ATOM 731 C C . PRO A 1 90 ? 36.637 24.445 -49.076 1.00 45.25 90 PRO A C 1
ATOM 733 O O . PRO A 1 90 ? 35.501 24.085 -49.394 1.00 45.25 90 PRO A O 1
ATOM 736 N N . THR A 1 91 ? 37.239 25.495 -49.616 1.00 38.34 91 THR A N 1
ATOM 737 C CA . THR A 1 91 ? 36.797 26.193 -50.816 1.00 38.34 91 THR A CA 1
ATOM 738 C C . THR A 1 91 ? 36.603 25.174 -51.937 1.00 38.34 91 THR A C 1
ATOM 740 O O . THR A 1 91 ? 37.494 24.373 -52.219 1.00 38.34 91 THR A O 1
ATOM 743 N N . ALA A 1 92 ? 35.418 25.191 -52.544 1.00 44.41 92 ALA A N 1
ATOM 744 C CA . ALA A 1 92 ? 35.080 24.363 -53.688 1.00 44.41 92 ALA A CA 1
ATOM 745 C C . ALA A 1 92 ? 36.115 24.539 -54.810 1.00 44.41 92 ALA A C 1
ATOM 747 O O . ALA A 1 92 ? 36.416 25.661 -55.215 1.00 44.41 92 ALA A O 1
ATOM 748 N N . SER A 1 93 ? 36.637 23.424 -55.310 1.00 34.78 93 SER A N 1
ATOM 749 C CA . SER A 1 93 ? 37.243 23.332 -56.637 1.00 34.78 93 SER A CA 1
ATOM 750 C C . SER A 1 93 ? 36.778 22.020 -57.261 1.00 34.78 93 SER A C 1
ATOM 752 O O . SER A 1 93 ? 37.015 20.941 -56.720 1.00 34.78 93 SER A O 1
ATOM 754 N N . ASP A 1 94 ? 36.018 22.164 -58.344 1.00 40.28 94 ASP A N 1
ATOM 755 C CA . ASP A 1 94 ? 35.711 21.118 -59.312 1.00 40.28 94 ASP A CA 1
ATOM 756 C C . ASP A 1 94 ? 37.014 20.584 -59.922 1.00 40.28 94 ASP A C 1
ATOM 758 O O . ASP A 1 94 ? 37.864 21.384 -60.300 1.00 40.28 94 ASP A O 1
ATOM 762 N N . ASP A 1 95 ? 37.158 19.261 -60.047 1.00 35.03 95 ASP A N 1
ATOM 763 C CA . ASP A 1 95 ? 37.475 18.630 -61.334 1.00 35.03 95 ASP A CA 1
ATOM 764 C C . ASP A 1 95 ? 37.364 17.095 -61.287 1.00 35.03 95 ASP A C 1
ATOM 766 O O . ASP A 1 95 ? 37.391 16.453 -60.236 1.00 35.03 95 ASP A O 1
ATOM 770 N N . LYS A 1 96 ? 37.119 16.544 -62.473 1.00 39.69 96 LYS A N 1
ATOM 771 C CA . LYS A 1 96 ? 36.544 15.232 -62.786 1.00 39.69 96 LYS A CA 1
ATOM 772 C C . LYS A 1 96 ? 37.549 14.069 -62.733 1.00 39.69 96 LYS A C 1
ATOM 774 O O . LYS A 1 96 ? 38.731 14.255 -62.981 1.00 39.69 96 LYS A O 1
ATOM 779 N N . ASP A 1 97 ? 37.033 12.856 -62.508 1.00 32.50 97 ASP A N 1
ATOM 780 C CA . ASP A 1 97 ? 36.952 11.756 -63.496 1.00 32.50 97 ASP A CA 1
ATOM 781 C C . ASP A 1 97 ? 37.166 10.343 -62.916 1.00 32.50 97 ASP A C 1
ATOM 783 O O . ASP A 1 97 ? 37.948 10.113 -62.001 1.00 32.50 97 ASP A O 1
ATOM 787 N N . ALA A 1 98 ? 36.475 9.408 -63.580 1.00 32.84 98 ALA A N 1
ATOM 788 C CA . ALA A 1 98 ? 36.747 7.975 -63.700 1.00 32.84 98 ALA A CA 1
ATOM 789 C C . ALA A 1 98 ? 36.389 7.024 -62.536 1.00 32.84 98 ALA A C 1
ATOM 791 O O . ALA A 1 98 ? 37.135 6.796 -61.594 1.00 32.84 98 ALA A O 1
ATOM 792 N N . ASP A 1 99 ? 35.236 6.380 -62.749 1.00 38.22 99 ASP A N 1
ATOM 793 C CA . ASP A 1 99 ? 35.092 4.919 -62.802 1.00 38.22 99 ASP A CA 1
ATOM 794 C C . ASP A 1 99 ? 35.445 4.102 -61.549 1.00 38.22 99 ASP A C 1
ATOM 796 O O . ASP A 1 99 ? 36.566 3.650 -61.368 1.00 38.22 99 ASP A O 1
ATOM 800 N N . GLU A 1 100 ? 34.419 3.774 -60.757 1.00 42.00 100 GLU A N 1
ATOM 801 C CA . GLU A 1 100 ? 34.329 2.428 -60.184 1.00 42.00 100 GLU A CA 1
ATOM 802 C C . GLU A 1 100 ? 32.865 2.053 -59.913 1.00 42.00 100 GLU A C 1
ATOM 804 O O . GLU A 1 100 ? 32.250 2.337 -58.880 1.00 42.00 100 GLU A O 1
ATOM 809 N N . LYS A 1 101 ? 32.274 1.384 -60.905 1.00 47.00 101 LYS A N 1
ATOM 810 C CA . LYS A 1 101 ? 31.107 0.518 -60.723 1.00 47.00 101 LYS A CA 1
ATOM 811 C C . LYS A 1 101 ? 31.485 -0.666 -59.819 1.00 47.00 101 LYS A C 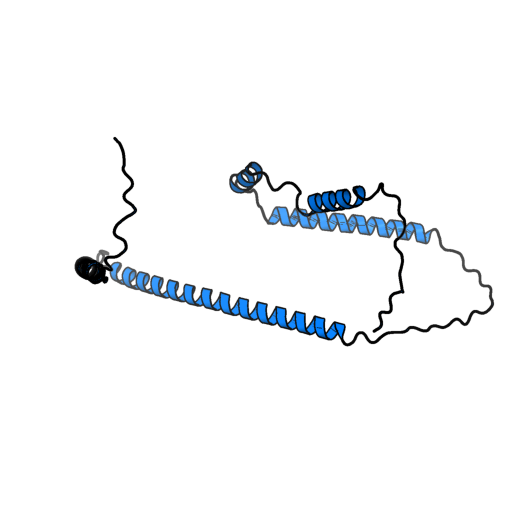1
ATOM 813 O O . LYS A 1 101 ? 31.704 -1.768 -60.312 1.00 47.00 101 LYS A O 1
ATOM 818 N N . GLU A 1 102 ? 31.418 -0.506 -58.500 1.00 45.19 102 GLU A N 1
ATOM 819 C CA . GLU A 1 102 ? 31.339 -1.652 -57.582 1.00 45.19 102 GLU A CA 1
ATOM 820 C C . GLU A 1 102 ? 30.078 -1.622 -56.705 1.00 45.19 102 GLU A C 1
ATOM 822 O O . GLU A 1 102 ? 30.012 -1.107 -55.595 1.00 45.19 102 GLU A O 1
ATOM 827 N N . LYS A 1 103 ? 29.038 -2.255 -57.260 1.00 42.94 103 LYS A N 1
ATOM 828 C CA . LYS A 1 103 ? 28.158 -3.214 -56.572 1.00 42.94 103 LYS A CA 1
ATOM 829 C C . LYS A 1 103 ? 27.646 -2.800 -55.185 1.00 42.94 103 LYS A C 1
ATOM 831 O O . LYS A 1 103 ? 27.961 -3.402 -54.159 1.00 42.94 103 LYS A O 1
ATOM 836 N N . LEU A 1 104 ? 26.650 -1.918 -55.192 1.00 45.22 104 LEU A N 1
ATOM 837 C CA . LEU A 1 104 ? 25.634 -1.848 -54.139 1.00 45.22 104 LEU A CA 1
ATOM 838 C C . LEU A 1 104 ? 24.801 -3.142 -54.102 1.00 45.22 104 LEU A C 1
ATOM 840 O O . LEU A 1 104 ? 23.693 -3.217 -54.626 1.00 45.22 104 LEU A O 1
ATOM 844 N N . HIS A 1 105 ? 25.313 -4.172 -53.439 1.00 43.22 105 HIS A N 1
ATOM 845 C CA . HIS A 1 105 ? 24.545 -5.352 -53.058 1.00 43.22 105 HIS A CA 1
ATOM 846 C C . HIS A 1 105 ? 24.265 -5.298 -51.550 1.00 43.22 105 HIS A C 1
ATOM 848 O O . HIS A 1 105 ? 24.915 -5.928 -50.715 1.00 43.22 105 HIS A O 1
ATOM 854 N N . MET A 1 106 ? 23.256 -4.504 -51.184 1.00 48.00 106 MET A N 1
ATOM 855 C CA . MET A 1 106 ? 22.621 -4.594 -49.872 1.00 48.00 106 MET A CA 1
ATOM 856 C C . MET A 1 106 ? 21.848 -5.919 -49.773 1.00 48.00 106 MET A C 1
ATOM 858 O O . MET A 1 106 ? 20.663 -5.974 -50.102 1.00 48.00 106 MET A O 1
ATOM 862 N N . GLN A 1 107 ? 22.457 -6.981 -49.236 1.00 51.62 107 GLN A N 1
ATOM 863 C CA . GLN A 1 107 ? 21.664 -8.104 -48.720 1.00 51.62 107 GLN A CA 1
ATOM 864 C C . GLN A 1 107 ? 20.938 -7.687 -47.442 1.00 51.62 107 GLN A C 1
ATOM 866 O O . GLN A 1 107 ? 21.401 -7.909 -46.321 1.00 51.62 107 GLN A O 1
ATOM 871 N N . ARG A 1 108 ? 19.744 -7.112 -47.582 1.00 62.56 108 ARG A N 1
ATOM 872 C CA . ARG A 1 108 ? 18.789 -7.036 -46.474 1.00 62.56 108 ARG A CA 1
ATOM 873 C C . ARG A 1 108 ? 18.187 -8.427 -46.259 1.00 62.56 108 ARG A C 1
ATOM 875 O O . ARG A 1 108 ? 17.151 -8.758 -46.825 1.00 62.56 108 ARG A O 1
ATOM 882 N N . LYS A 1 109 ? 18.830 -9.255 -45.427 1.00 65.25 109 LYS A N 1
ATOM 883 C CA . LYS A 1 109 ? 18.237 -10.527 -44.977 1.00 65.25 109 LYS A CA 1
ATOM 884 C C . LYS A 1 109 ? 16.909 -10.256 -44.241 1.00 65.25 109 LYS A C 1
ATOM 886 O O . LYS A 1 109 ? 16.867 -9.368 -43.382 1.00 65.25 109 LYS A O 1
ATOM 891 N N . PRO A 1 110 ? 15.823 -11.004 -44.510 1.00 58.16 110 PRO A N 1
ATOM 892 C CA . PRO A 1 110 ? 14.524 -10.752 -43.893 1.00 58.16 110 PRO A CA 1
ATOM 893 C C . PRO A 1 110 ? 14.513 -11.195 -42.417 1.00 58.16 110 PRO A C 1
ATOM 895 O O . PRO A 1 110 ? 14.264 -12.354 -42.099 1.00 58.16 110 PRO A O 1
ATOM 898 N N . LYS A 1 111 ? 14.718 -10.259 -41.480 1.00 61.19 111 LYS A N 1
ATOM 899 C CA . LYS A 1 111 ? 14.640 -10.476 -40.013 1.00 61.19 111 LYS A CA 1
ATOM 900 C C . LYS A 1 111 ? 13.202 -10.666 -39.480 1.00 61.19 111 LYS A C 1
ATOM 902 O O . LYS A 1 111 ? 12.888 -10.257 -38.366 1.00 61.19 111 LYS A O 1
ATOM 907 N N . LYS A 1 112 ? 12.291 -11.268 -40.251 1.00 59.84 112 LYS A N 1
ATOM 908 C CA . LYS A 1 112 ? 10.859 -11.329 -39.891 1.00 59.84 112 LYS A CA 1
ATOM 909 C C . LYS A 1 112 ? 10.541 -12.329 -38.764 1.00 59.84 112 LYS A C 1
ATOM 911 O O . LYS A 1 112 ? 9.521 -12.174 -38.104 1.00 59.84 112 LYS A O 1
ATOM 916 N N . ARG A 1 113 ? 11.408 -13.318 -38.493 1.00 60.06 113 ARG A N 1
ATOM 917 C CA . ARG A 1 113 ? 11.176 -14.329 -37.436 1.00 60.06 113 ARG A CA 1
ATOM 918 C C . ARG A 1 113 ? 11.628 -13.894 -36.029 1.00 60.06 113 ARG A C 1
ATOM 920 O O . ARG A 1 113 ? 10.907 -14.168 -35.078 1.00 60.06 113 ARG A O 1
ATOM 927 N N . SER A 1 114 ? 12.742 -13.165 -35.872 1.00 63.12 114 SER A N 1
ATOM 928 C CA . SER A 1 114 ? 13.237 -12.781 -34.528 1.00 63.12 114 SER A CA 1
ATOM 929 C C . SER A 1 114 ? 12.447 -11.633 -33.888 1.00 63.12 114 SER A C 1
ATOM 931 O O . SER A 1 114 ? 12.327 -11.572 -32.670 1.00 63.12 114 SER A O 1
ATOM 933 N N . LEU A 1 115 ? 11.873 -10.737 -34.700 1.00 60.38 115 LEU A N 1
ATOM 934 C CA . LEU A 1 115 ? 11.010 -9.655 -34.210 1.00 60.38 115 LEU A CA 1
ATOM 935 C C . LEU A 1 115 ? 9.651 -10.175 -33.727 1.00 60.38 115 LEU A C 1
ATOM 937 O O . LEU A 1 115 ? 9.059 -9.593 -32.822 1.00 60.38 115 LEU A O 1
ATOM 941 N N . ARG A 1 116 ? 9.176 -11.286 -34.307 1.00 65.88 116 ARG A N 1
ATOM 942 C CA . ARG A 1 116 ? 7.922 -11.935 -33.914 1.00 65.88 116 ARG A CA 1
ATOM 943 C C . ARG A 1 116 ? 8.033 -12.568 -32.520 1.00 65.88 116 ARG A C 1
ATOM 945 O O . ARG A 1 116 ? 7.186 -12.288 -31.683 1.00 65.88 116 ARG A O 1
ATOM 952 N N . SER A 1 117 ? 9.129 -13.285 -32.241 1.00 70.44 117 SER A N 1
ATOM 953 C CA . SER A 1 117 ? 9.423 -13.846 -30.906 1.00 70.44 117 SER A CA 1
ATOM 954 C C . SER A 1 117 ? 9.518 -12.763 -29.826 1.00 70.44 117 SER A C 1
ATOM 956 O O . SER A 1 117 ? 8.901 -12.874 -28.774 1.00 70.44 117 SER A O 1
ATOM 958 N N . LEU A 1 118 ? 10.221 -11.661 -30.114 1.00 76.75 118 LEU A N 1
ATOM 959 C CA . LEU A 1 118 ? 10.386 -10.556 -29.164 1.00 76.75 118 LEU A CA 1
ATOM 960 C C . LEU A 1 118 ? 9.053 -9.869 -28.823 1.00 76.75 118 LEU A C 1
ATOM 962 O O . LEU A 1 118 ? 8.830 -9.449 -27.687 1.00 76.75 118 LEU A O 1
ATOM 966 N N . ARG A 1 119 ? 8.159 -9.752 -29.811 1.00 79.19 119 ARG A N 1
ATOM 967 C CA . ARG A 1 119 ? 6.817 -9.197 -29.618 1.00 79.19 119 ARG A CA 1
ATOM 968 C C . ARG A 1 119 ? 5.953 -10.113 -28.751 1.00 79.19 119 ARG A C 1
ATOM 970 O O . ARG A 1 119 ? 5.298 -9.629 -27.834 1.00 79.19 119 ARG A O 1
ATOM 977 N N . GLU A 1 120 ? 5.993 -11.417 -29.005 1.00 81.56 120 GLU A N 1
ATOM 978 C CA . GLU A 1 120 ? 5.250 -12.415 -28.229 1.00 81.56 120 GLU A CA 1
ATOM 979 C C . GLU A 1 120 ? 5.726 -12.473 -26.767 1.00 81.56 120 GLU A C 1
ATOM 981 O O . GLU A 1 120 ? 4.908 -12.547 -25.853 1.00 81.56 120 GLU A O 1
ATOM 986 N N . GLU A 1 121 ? 7.033 -12.362 -26.515 1.00 81.38 121 GLU A N 1
ATOM 987 C CA . GLU A 1 121 ? 7.591 -12.270 -25.156 1.00 81.38 121 GLU A CA 1
ATOM 988 C C . GLU A 1 121 ? 7.138 -10.998 -24.424 1.00 81.38 121 GLU A C 1
ATOM 990 O O . GLU A 1 121 ? 6.796 -11.039 -23.239 1.00 81.38 121 GLU A O 1
ATOM 995 N N . TYR A 1 122 ? 7.089 -9.865 -25.129 1.00 82.19 122 TYR A N 1
ATOM 996 C CA . TYR A 1 122 ? 6.621 -8.598 -24.570 1.00 82.19 122 TYR A CA 1
ATOM 997 C C . TYR A 1 122 ? 5.130 -8.637 -24.209 1.00 82.19 122 TYR A C 1
ATOM 999 O O . TYR A 1 122 ? 4.737 -8.178 -23.133 1.00 82.19 122 TYR A O 1
ATOM 1007 N N . GLU A 1 123 ? 4.301 -9.201 -25.088 1.00 86.06 123 GLU A N 1
ATOM 1008 C CA . GLU A 1 123 ? 2.860 -9.350 -24.872 1.00 86.06 123 GLU A CA 1
ATOM 1009 C C . GLU A 1 123 ? 2.563 -10.305 -23.706 1.00 86.06 123 GLU A C 1
ATOM 1011 O O . GLU A 1 123 ? 1.723 -9.987 -22.859 1.00 86.06 123 GLU A O 1
ATOM 1016 N N . LYS A 1 124 ? 3.311 -11.411 -23.586 1.00 87.81 124 LYS A N 1
ATOM 1017 C CA . LYS A 1 124 ? 3.209 -12.343 -22.449 1.00 87.81 124 LYS A CA 1
ATOM 1018 C C . LYS A 1 124 ? 3.562 -11.674 -21.123 1.00 87.81 124 LYS A C 1
ATOM 1020 O O . LYS A 1 124 ? 2.766 -11.729 -20.188 1.00 87.81 124 LYS A O 1
ATOM 1025 N N . LYS A 1 125 ? 4.686 -10.955 -21.064 1.00 88.38 125 LYS A N 1
ATOM 1026 C CA . LYS A 1 125 ? 5.114 -10.240 -19.852 1.00 88.38 125 LYS A CA 1
ATOM 1027 C C . LYS A 1 125 ? 4.086 -9.200 -19.397 1.00 88.38 125 LYS A C 1
ATOM 1029 O O . LYS A 1 125 ? 3.776 -9.104 -18.214 1.00 88.38 125 LYS A O 1
ATOM 1034 N N . HIS A 1 126 ? 3.512 -8.445 -20.334 1.00 85.75 126 HIS A 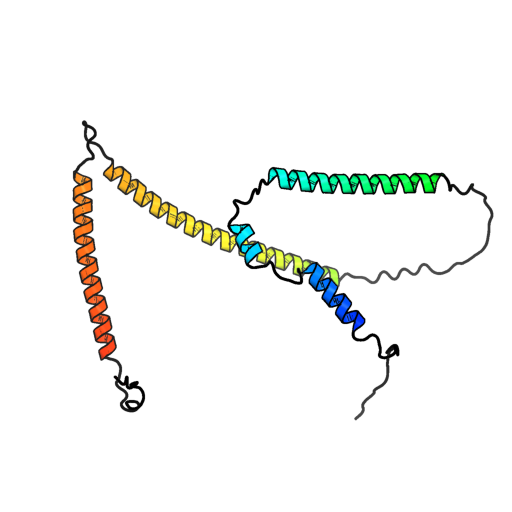N 1
ATOM 1035 C CA . HIS A 1 126 ? 2.450 -7.483 -20.017 1.00 85.75 126 HIS A CA 1
ATOM 1036 C C . HIS A 1 126 ? 1.167 -8.151 -19.529 1.00 85.75 126 HIS A C 1
ATOM 1038 O O . HIS A 1 126 ? 0.493 -7.608 -18.655 1.00 85.75 126 HIS A O 1
ATOM 1044 N N . ALA A 1 127 ? 0.802 -9.302 -20.091 1.00 87.62 127 ALA A N 1
ATOM 1045 C CA . ALA A 1 127 ? -0.373 -10.047 -19.655 1.00 87.62 127 ALA A CA 1
ATOM 1046 C C . ALA A 1 127 ? -0.204 -10.576 -18.222 1.00 87.62 127 ALA A C 1
ATOM 1048 O O . ALA A 1 127 ? -1.128 -10.461 -17.416 1.00 87.62 127 ALA A O 1
ATOM 1049 N N . GLU A 1 128 ? 0.974 -11.095 -17.885 1.00 82.94 128 GLU A N 1
ATOM 1050 C CA . GLU A 1 128 ? 1.316 -11.555 -16.535 1.00 82.94 128 GLU A CA 1
ATOM 1051 C C . GLU A 1 128 ? 1.334 -10.400 -15.527 1.00 82.94 128 GLU A C 1
ATOM 1053 O O . GLU A 1 128 ? 0.697 -10.492 -14.479 1.00 82.94 128 GLU A O 1
ATOM 1058 N N . ASP A 1 129 ? 1.955 -9.270 -15.873 1.00 80.75 129 ASP A N 1
ATOM 1059 C CA . ASP A 1 129 ? 1.973 -8.076 -15.020 1.00 80.75 129 ASP A CA 1
ATOM 1060 C C . ASP A 1 129 ? 0.557 -7.527 -14.769 1.00 80.75 129 ASP A C 1
ATOM 1062 O O . ASP A 1 129 ? 0.248 -7.074 -13.663 1.00 80.75 129 ASP A O 1
ATOM 1066 N N . LYS A 1 130 ? -0.333 -7.575 -15.770 1.00 88.38 130 LYS A N 1
ATOM 1067 C CA . LYS A 1 130 ? -1.745 -7.187 -15.610 1.00 88.38 130 LYS A CA 1
ATOM 1068 C C . LYS A 1 130 ? -2.495 -8.146 -14.689 1.00 88.38 130 LYS A C 1
ATOM 1070 O O . LYS A 1 130 ? -3.219 -7.677 -13.815 1.00 88.38 130 LYS A O 1
ATOM 1075 N N . LYS A 1 131 ? -2.293 -9.457 -14.830 1.00 89.44 131 LYS A N 1
ATOM 1076 C CA . LYS A 1 131 ? -2.893 -10.462 -13.936 1.00 89.44 131 LYS A CA 1
ATOM 1077 C C . LYS A 1 131 ? -2.418 -10.282 -12.494 1.00 89.44 131 LYS A C 1
ATOM 1079 O O . LYS A 1 131 ? -3.244 -10.174 -11.595 1.00 89.44 131 LYS A O 1
ATOM 1084 N N . ALA A 1 132 ? -1.116 -10.096 -12.288 1.00 87.75 132 ALA A N 1
ATOM 1085 C CA . ALA A 1 132 ? -0.543 -9.853 -10.967 1.00 87.75 132 ALA A CA 1
ATOM 1086 C C . ALA A 1 132 ? -1.059 -8.556 -10.316 1.00 87.75 132 ALA A C 1
ATOM 1088 O O . ALA A 1 132 ? -1.188 -8.481 -9.093 1.00 87.75 132 ALA A O 1
ATOM 1089 N N . ARG A 1 133 ? -1.361 -7.516 -11.106 1.00 90.00 133 ARG A N 1
ATOM 1090 C CA . ARG A 1 133 ? -2.016 -6.298 -10.598 1.00 90.00 133 ARG A CA 1
ATOM 1091 C C . ARG A 1 133 ? -3.443 -6.577 -10.141 1.00 90.00 133 ARG A C 1
ATOM 1093 O O . ARG A 1 133 ? -3.779 -6.204 -9.024 1.00 90.00 133 ARG A O 1
ATOM 1100 N N . ILE A 1 134 ? -4.228 -7.279 -10.956 1.00 91.38 134 ILE A N 1
ATOM 1101 C CA . ILE A 1 134 ? -5.621 -7.626 -10.640 1.00 91.38 134 ILE A CA 1
ATOM 1102 C C . ILE A 1 134 ? -5.694 -8.491 -9.373 1.00 91.38 134 ILE A C 1
ATOM 1104 O O . ILE A 1 134 ? -6.482 -8.199 -8.479 1.00 91.38 134 ILE A O 1
ATOM 1108 N N . GLU A 1 135 ? -4.833 -9.501 -9.240 1.00 88.75 135 GLU A N 1
ATOM 1109 C CA . GLU A 1 135 ? -4.780 -10.364 -8.049 1.00 88.75 135 GLU A CA 1
ATOM 1110 C C . GLU A 1 135 ? -4.442 -9.575 -6.776 1.00 88.75 135 GLU A C 1
ATOM 1112 O O . GLU A 1 135 ? -5.084 -9.736 -5.737 1.00 88.75 135 GLU A O 1
ATOM 1117 N N . ARG A 1 136 ? -3.464 -8.662 -6.850 1.00 90.06 136 ARG A N 1
ATOM 1118 C CA . ARG A 1 136 ? -3.110 -7.790 -5.719 1.00 90.06 136 ARG A CA 1
ATOM 1119 C C . ARG A 1 136 ? -4.242 -6.837 -5.362 1.00 90.06 136 ARG A C 1
ATOM 1121 O O . ARG A 1 136 ? -4.508 -6.632 -4.179 1.00 90.06 136 ARG A O 1
ATOM 1128 N N . GLU A 1 137 ? -4.899 -6.258 -6.359 1.00 91.12 137 GLU A N 1
ATOM 1129 C CA . GLU A 1 137 ? -6.038 -5.365 -6.155 1.00 91.12 137 GLU A CA 1
ATOM 1130 C C . GLU A 1 137 ? -7.216 -6.104 -5.511 1.00 91.12 137 GLU A C 1
ATOM 1132 O O . GLU A 1 137 ? -7.798 -5.574 -4.565 1.00 91.12 137 GLU A O 1
ATOM 1137 N N . ALA A 1 138 ? -7.490 -7.351 -5.905 1.00 93.50 138 ALA A N 1
ATOM 1138 C CA . ALA A 1 138 ? -8.514 -8.189 -5.282 1.00 93.50 138 ALA A CA 1
ATOM 1139 C C . ALA A 1 138 ? -8.217 -8.463 -3.796 1.00 93.50 138 ALA A C 1
ATOM 1141 O O . ALA A 1 138 ? -9.092 -8.302 -2.945 1.00 93.50 138 ALA A O 1
ATOM 1142 N N . ILE A 1 139 ? -6.965 -8.789 -3.449 1.00 92.62 139 ILE A N 1
ATOM 1143 C CA . ILE A 1 139 ? -6.551 -8.994 -2.048 1.00 92.62 139 ILE A CA 1
ATOM 1144 C C . ILE A 1 139 ? -6.716 -7.704 -1.233 1.00 92.62 139 ILE A C 1
ATOM 1146 O O . ILE A 1 139 ? -7.180 -7.725 -0.088 1.00 92.62 139 ILE A O 1
ATOM 1150 N N . ILE A 1 140 ? -6.344 -6.560 -1.810 1.00 92.94 140 ILE A N 1
ATOM 1151 C CA . ILE A 1 140 ? -6.475 -5.258 -1.150 1.00 92.94 140 ILE A CA 1
ATOM 1152 C C . ILE A 1 140 ? -7.950 -4.903 -0.942 1.00 92.94 140 ILE A C 1
ATOM 1154 O O . ILE A 1 140 ? -8.301 -4.411 0.133 1.00 92.94 140 ILE A O 1
ATOM 1158 N N . GLN A 1 141 ? -8.809 -5.161 -1.928 1.00 92.88 141 GLN A N 1
ATOM 1159 C CA . GLN A 1 141 ? -10.250 -4.931 -1.828 1.00 92.88 141 GLN A CA 1
ATOM 1160 C C . GLN A 1 141 ? -10.881 -5.811 -0.750 1.00 92.88 141 GLN A C 1
ATOM 1162 O O . GLN A 1 141 ? -11.520 -5.268 0.149 1.00 92.88 141 GLN A O 1
ATOM 1167 N N . ALA A 1 142 ? -10.603 -7.117 -0.741 1.00 93.25 142 ALA A N 1
ATOM 1168 C CA . ALA A 1 142 ? -11.096 -8.028 0.293 1.00 93.25 142 ALA A CA 1
ATOM 1169 C C . ALA A 1 142 ? -10.696 -7.558 1.705 1.00 93.25 142 ALA A C 1
ATOM 1171 O O . ALA A 1 142 ? -11.531 -7.454 2.605 1.00 93.25 142 ALA A O 1
ATOM 1172 N N . LYS A 1 143 ? -9.432 -7.157 1.887 1.00 94.50 143 LYS A N 1
ATOM 1173 C CA . LYS A 1 143 ? -8.935 -6.617 3.162 1.00 94.50 143 LYS A CA 1
ATOM 1174 C C . LYS A 1 143 ? -9.582 -5.281 3.535 1.00 94.50 143 LYS A C 1
ATOM 1176 O O . LYS A 1 143 ? -9.774 -4.984 4.716 1.00 94.50 143 LYS A O 1
ATOM 1181 N N . LYS A 1 144 ? -9.891 -4.437 2.550 1.00 95.75 144 LYS A N 1
ATOM 1182 C CA . LYS A 1 144 ? -10.577 -3.156 2.761 1.00 95.75 144 LYS A CA 1
ATOM 1183 C C . LYS A 1 144 ? -12.028 -3.379 3.183 1.00 95.75 144 LYS A C 1
ATOM 1185 O O . LYS A 1 144 ? -12.484 -2.710 4.106 1.00 95.75 144 LYS A O 1
ATOM 1190 N N . GLU A 1 145 ? -12.724 -4.322 2.560 1.00 93.06 145 GLU A N 1
ATOM 1191 C CA . GLU A 1 145 ? -14.092 -4.695 2.922 1.00 93.06 145 GLU A CA 1
ATOM 1192 C C . GLU A 1 145 ? -14.172 -5.303 4.320 1.00 93.06 145 GLU A C 1
ATOM 1194 O O . GLU A 1 145 ? -15.055 -4.941 5.095 1.00 93.06 145 GLU A O 1
ATOM 1199 N N . GLU A 1 146 ? -13.232 -6.176 4.685 1.00 92.56 146 GLU A N 1
ATOM 1200 C CA . GLU A 1 146 ? -13.138 -6.731 6.037 1.00 92.56 146 GLU A CA 1
ATOM 1201 C C . GLU A 1 146 ? -12.978 -5.619 7.086 1.00 92.56 146 GLU A C 1
ATOM 1203 O O . GLU A 1 146 ? -13.726 -5.558 8.067 1.00 92.56 146 GLU A O 1
ATOM 1208 N N . ARG A 1 147 ? -12.058 -4.676 6.839 1.00 91.25 147 ARG A N 1
ATOM 1209 C CA . ARG A 1 147 ? -11.858 -3.501 7.701 1.00 91.25 147 ARG A CA 1
ATOM 1210 C C . ARG A 1 147 ? -13.111 -2.634 7.785 1.00 91.25 147 ARG A C 1
ATOM 1212 O O . ARG A 1 147 ? -13.500 -2.259 8.887 1.00 91.25 147 ARG A O 1
ATOM 1219 N N . ALA A 1 148 ? -13.772 -2.369 6.660 1.00 93.69 148 ALA A N 1
ATOM 1220 C CA . ALA A 1 148 ? -15.002 -1.583 6.623 1.00 93.69 148 ALA A CA 1
ATOM 1221 C C . ALA A 1 148 ? -16.141 -2.258 7.406 1.00 93.69 148 ALA A C 1
ATOM 1223 O O . ALA A 1 148 ? -16.852 -1.588 8.152 1.00 93.69 148 ALA A O 1
ATOM 1224 N N . LYS A 1 149 ? -16.280 -3.588 7.317 1.00 93.94 149 LYS A N 1
ATOM 1225 C CA . LYS A 1 149 ? -17.249 -4.361 8.113 1.00 93.94 149 LYS A CA 1
ATOM 1226 C C . LYS A 1 149 ? -16.945 -4.263 9.610 1.00 93.94 149 LYS A C 1
ATOM 1228 O O . LYS A 1 149 ? -17.860 -4.048 10.405 1.00 93.94 149 LYS A O 1
ATOM 1233 N N . ALA A 1 150 ? -15.679 -4.381 10.008 1.00 92.69 150 ALA A N 1
ATOM 1234 C CA . ALA A 1 150 ? -15.272 -4.235 11.406 1.00 92.69 150 ALA A CA 1
ATOM 1235 C C . ALA A 1 150 ? -15.506 -2.807 11.936 1.00 92.69 150 ALA A C 1
ATOM 1237 O O . ALA A 1 150 ? -16.006 -2.627 13.048 1.00 92.69 150 ALA A O 1
ATOM 1238 N N . GLU A 1 151 ? -15.199 -1.783 11.142 1.00 92.75 151 GLU A N 1
ATOM 1239 C CA . GLU A 1 151 ? -15.453 -0.383 11.493 1.00 92.75 151 GLU A CA 1
ATOM 1240 C C . GLU A 1 151 ? -16.947 -0.061 11.568 1.00 92.75 151 GLU A C 1
ATOM 1242 O O . GLU A 1 151 ? -17.367 0.620 12.504 1.00 92.75 151 GLU A O 1
ATOM 1247 N N . ALA A 1 152 ? -17.766 -0.597 10.658 1.00 93.75 152 ALA A N 1
ATOM 1248 C CA . ALA A 1 152 ? -19.219 -0.464 10.708 1.00 93.75 152 ALA A CA 1
ATOM 1249 C C . ALA A 1 152 ? -19.786 -1.066 12.002 1.00 93.75 152 ALA A C 1
ATOM 1251 O O . ALA A 1 152 ? -20.553 -0.400 12.698 1.00 93.75 152 ALA A O 1
ATOM 1252 N N . LYS A 1 153 ? -19.336 -2.269 12.392 1.00 90.88 153 LYS A N 1
ATOM 1253 C CA . LYS A 1 153 ? -19.705 -2.887 13.679 1.00 90.88 153 LYS A CA 1
ATOM 1254 C C . LYS A 1 153 ? -19.333 -1.990 14.862 1.00 90.88 153 LYS A C 1
ATOM 1256 O O . LYS A 1 153 ? -20.185 -1.704 15.703 1.00 90.88 153 LYS A O 1
ATOM 1261 N N . ARG A 1 154 ? -18.099 -1.471 14.891 1.00 88.25 154 ARG A N 1
ATOM 1262 C CA . ARG A 1 154 ? -17.635 -0.542 15.939 1.00 88.25 154 ARG A CA 1
ATOM 1263 C C . ARG A 1 154 ? -18.463 0.739 15.981 1.00 88.25 154 ARG A C 1
ATOM 1265 O O . ARG A 1 154 ? -18.779 1.211 17.068 1.00 88.25 154 ARG A O 1
ATOM 1272 N N . LYS A 1 155 ? -18.814 1.314 14.827 1.00 89.88 155 LYS A N 1
ATOM 1273 C CA . LYS A 1 155 ? -19.617 2.541 14.736 1.00 89.88 155 LYS A CA 1
ATOM 1274 C C . LYS A 1 155 ? -21.030 2.315 15.267 1.00 89.88 155 LYS A C 1
ATOM 1276 O O . LYS A 1 155 ? -21.477 3.112 16.081 1.00 89.88 155 LYS A O 1
ATOM 1281 N N . VAL A 1 156 ? -21.680 1.216 14.884 1.00 87.56 156 VAL A N 1
ATOM 1282 C CA . VAL A 1 156 ? -23.016 0.848 15.382 1.00 87.56 156 VAL A CA 1
ATOM 1283 C C . VAL A 1 156 ? -22.992 0.629 16.894 1.00 87.56 156 VAL A C 1
ATOM 1285 O O . VAL A 1 156 ? -23.822 1.189 17.607 1.00 87.56 156 VAL A O 1
ATOM 1288 N N . GLN A 1 157 ? -22.020 -0.128 17.411 1.00 82.56 157 GLN A N 1
ATOM 1289 C CA . GLN A 1 157 ? -21.855 -0.310 18.857 1.00 82.56 157 GLN A CA 1
ATOM 1290 C C . GLN A 1 157 ? -21.633 1.032 19.566 1.00 82.56 157 GLN A C 1
ATOM 1292 O O . GLN A 1 157 ? -22.269 1.320 20.575 1.00 82.56 157 GLN A O 1
ATOM 1297 N N . ARG A 1 158 ? -20.769 1.887 19.013 1.00 83.81 158 ARG A N 1
ATOM 1298 C CA . ARG A 1 158 ? -20.460 3.216 19.550 1.00 83.81 158 ARG A CA 1
ATOM 1299 C C . ARG A 1 158 ? -21.677 4.141 19.564 1.00 83.81 158 ARG A C 1
ATOM 1301 O O . ARG A 1 158 ? -21.901 4.826 20.554 1.00 83.81 158 ARG A O 1
ATOM 1308 N N . GLU A 1 159 ? -22.465 4.154 18.500 1.00 84.94 159 GLU A N 1
ATOM 1309 C CA . GLU A 1 159 ? -23.689 4.949 18.404 1.00 84.94 159 GLU A CA 1
ATOM 1310 C C . GLU A 1 159 ? -24.725 4.497 19.435 1.00 84.94 159 GLU A C 1
ATOM 1312 O O . GLU A 1 159 ? -25.303 5.330 20.132 1.00 84.94 159 GLU A O 1
ATOM 1317 N N . LYS A 1 160 ? -24.884 3.181 19.623 1.00 81.00 160 LYS A N 1
ATOM 1318 C CA . LYS A 1 160 ? -25.724 2.629 20.692 1.00 81.00 160 LYS A CA 1
ATOM 1319 C C . LYS A 1 160 ? -25.218 3.023 22.092 1.00 81.00 160 LYS A C 1
ATOM 1321 O O . LYS A 1 160 ? -26.037 3.379 22.935 1.00 81.00 160 LYS A O 1
ATOM 1326 N N . MET A 1 161 ? -23.898 3.054 22.325 1.00 69.44 161 MET A N 1
ATOM 1327 C CA . MET A 1 161 ? -23.288 3.497 23.598 1.00 69.44 161 MET A CA 1
ATOM 1328 C C . MET A 1 161 ? -23.403 5.003 23.868 1.00 69.44 161 MET A C 1
ATOM 1330 O O . MET A 1 161 ? -23.399 5.411 25.030 1.00 69.44 161 MET A O 1
ATOM 1334 N N . PHE A 1 162 ? -23.463 5.828 22.820 1.00 70.38 162 PHE A N 1
ATOM 1335 C CA . PHE A 1 162 ? -23.532 7.288 22.922 1.00 70.38 162 PHE A CA 1
ATOM 1336 C C . PHE A 1 162 ? -24.944 7.856 22.799 1.00 70.38 162 PHE A C 1
ATOM 1338 O O . PHE A 1 162 ? -25.094 9.078 22.780 1.00 70.38 162 PHE A O 1
ATOM 1345 N N . LYS A 1 163 ? -25.987 7.018 22.778 1.00 77.44 163 LYS A N 1
ATOM 1346 C CA . LYS A 1 163 ? -27.352 7.504 23.010 1.00 77.44 163 LYS A CA 1
ATOM 1347 C C . LYS A 1 163 ? -27.383 8.188 24.373 1.00 77.44 163 LYS A C 1
ATOM 1349 O O . LYS A 1 163 ? -27.011 7.567 25.364 1.00 77.44 163 LYS A O 1
ATOM 1354 N N . ARG A 1 164 ? -27.773 9.461 24.420 1.00 76.06 164 ARG A N 1
ATOM 1355 C CA . ARG A 1 164 ? -27.830 10.269 25.646 1.00 76.06 164 ARG A CA 1
ATOM 1356 C C . ARG A 1 164 ? -29.279 10.459 26.094 1.00 76.06 164 ARG A C 1
ATOM 1358 O O . ARG A 1 164 ? -30.179 10.535 25.264 1.00 76.06 164 ARG A O 1
ATOM 1365 N N . THR A 1 165 ? -29.505 10.528 27.398 1.00 72.00 165 THR A N 1
ATOM 1366 C CA . THR A 1 165 ? -30.759 10.976 28.011 1.00 72.00 165 THR A CA 1
ATOM 1367 C C . THR A 1 165 ? -30.928 12.488 27.807 1.00 72.00 165 THR A C 1
ATOM 1369 O O . THR A 1 165 ? -29.996 13.171 27.377 1.00 72.00 165 THR A O 1
ATOM 1372 N N . LYS A 1 166 ? -32.099 13.047 28.150 1.00 74.12 166 LYS A N 1
ATOM 1373 C CA . LYS A 1 166 ? -32.383 14.498 28.063 1.00 74.12 166 LYS A CA 1
ATOM 1374 C C . LYS A 1 166 ? -31.359 15.368 28.822 1.00 74.12 166 LYS A C 1
ATOM 1376 O O . LYS A 1 166 ? -31.157 16.517 28.456 1.00 74.12 166 LYS A O 1
ATOM 1381 N N . SER A 1 167 ? -30.684 14.805 29.828 1.00 73.88 167 SER A N 1
ATOM 1382 C CA . SER A 1 167 ? -29.619 15.437 30.623 1.00 73.88 167 SER A CA 1
ATOM 1383 C C . SER A 1 167 ? -28.190 15.129 30.138 1.00 73.88 167 SER A C 1
ATOM 1385 O O . SER A 1 167 ? -27.225 15.464 30.818 1.00 73.88 167 SER A O 1
ATOM 1387 N N . GLY A 1 168 ? -28.016 14.479 28.981 1.00 71.50 168 GLY A N 1
ATOM 1388 C CA . GLY A 1 168 ? -26.699 14.204 28.396 1.00 71.50 168 GLY A CA 1
ATOM 1389 C C . GLY A 1 168 ? -26.001 12.939 28.911 1.00 71.50 168 GLY A C 1
ATOM 1390 O O . GLY A 1 168 ? -24.918 12.609 28.422 1.00 71.50 168 GLY A O 1
ATOM 1391 N N . GLN A 1 169 ? -26.605 12.196 29.844 1.00 73.94 169 GLN A N 1
ATOM 1392 C CA . GLN A 1 169 ? -26.034 10.948 30.351 1.00 73.94 169 GLN A CA 1
ATOM 1393 C C . GLN A 1 169 ? -26.225 9.811 29.337 1.00 73.94 169 GLN A C 1
ATOM 1395 O O . GLN A 1 169 ? -27.305 9.671 28.774 1.00 73.94 169 GLN A O 1
ATOM 1400 N N . PRO A 1 170 ? -25.217 8.971 29.080 1.00 73.69 170 PRO A N 1
ATOM 1401 C CA . PRO A 1 170 ? -25.358 7.806 28.213 1.00 73.69 170 PRO A CA 1
ATOM 1402 C C . PRO A 1 170 ? -26.446 6.864 28.750 1.00 73.69 170 PRO A C 1
ATOM 1404 O O . PRO A 1 170 ? -26.453 6.523 29.931 1.00 73.69 170 PRO A O 1
ATOM 1407 N N . VAL A 1 171 ? -27.375 6.458 27.883 1.00 71.69 171 VAL A N 1
ATOM 1408 C CA . VAL A 1 171 ? -28.534 5.629 28.226 1.00 71.69 171 VAL A CA 1
ATOM 1409 C C . VAL A 1 171 ? -28.035 4.290 28.779 1.00 71.69 171 VAL A C 1
ATOM 1411 O O . VAL A 1 171 ? -27.520 3.446 28.045 1.00 71.69 171 VAL A O 1
ATOM 1414 N N . MET A 1 172 ? -28.193 4.104 30.094 1.00 69.06 172 MET A N 1
ATOM 1415 C CA . MET A 1 172 ? -27.655 2.974 30.868 1.00 69.06 172 MET A CA 1
ATOM 1416 C C . MET A 1 172 ? -28.089 1.595 30.359 1.00 69.06 172 MET A C 1
ATOM 1418 O O . MET A 1 172 ? -27.348 0.630 30.531 1.00 69.06 172 MET A O 1
ATOM 1422 N N . LYS A 1 173 ? -29.236 1.514 29.672 1.00 77.19 173 LYS A N 1
ATOM 1423 C CA . LYS A 1 173 ? -29.772 0.280 29.081 1.00 77.19 173 LYS A CA 1
ATOM 1424 C C . LYS A 1 173 ? -28.728 -0.465 28.241 1.00 77.19 173 LYS A C 1
ATOM 1426 O O . LYS A 1 173 ? -28.469 -1.636 28.483 1.00 77.19 173 LYS A O 1
ATOM 1431 N N . TYR A 1 174 ? -28.060 0.237 27.324 1.00 75.62 174 TYR A N 1
ATOM 1432 C CA . TYR A 1 174 ? -27.131 -0.406 26.391 1.00 75.62 174 TYR A CA 1
ATOM 1433 C C . TYR A 1 174 ? -25.793 -0.802 27.040 1.00 75.62 174 TYR A C 1
ATOM 1435 O O . TYR A 1 174 ? -25.144 -1.749 26.611 1.00 75.62 174 TYR A O 1
ATOM 1443 N N . ARG A 1 175 ? -25.364 -0.102 28.099 1.00 78.62 175 ARG A N 1
ATOM 1444 C CA . ARG A 1 175 ? -24.134 -0.455 28.833 1.00 78.62 175 ARG A CA 1
ATOM 1445 C C . ARG A 1 175 ? -24.316 -1.720 29.661 1.00 78.62 175 ARG A C 1
ATOM 1447 O O . ARG A 1 175 ? -23.430 -2.566 29.664 1.00 78.62 175 ARG A O 1
ATOM 1454 N N . ILE A 1 176 ? -25.461 -1.841 30.330 1.00 83.50 176 ILE A N 1
ATOM 1455 C CA . ILE A 1 176 ? -25.806 -3.024 31.121 1.00 83.50 176 ILE A CA 1
ATOM 1456 C C . ILE A 1 176 ? -25.922 -4.248 30.204 1.00 83.50 176 ILE A C 1
ATOM 1458 O O . ILE A 1 176 ? -25.312 -5.267 30.500 1.00 83.50 176 ILE A O 1
ATOM 1462 N N . GLU A 1 177 ? -26.601 -4.128 29.057 1.00 83.31 177 GLU A N 1
ATOM 1463 C CA . GLU A 1 177 ? -26.702 -5.206 28.0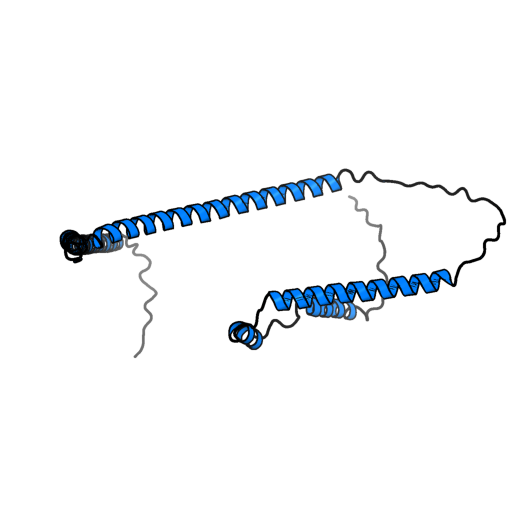59 1.00 83.31 177 GLU A CA 1
ATOM 1464 C C . GLU A 1 177 ? -25.320 -5.740 27.629 1.00 83.31 177 GLU A C 1
ATOM 1466 O O . GLU A 1 177 ? -25.119 -6.947 27.621 1.00 83.31 177 GLU A O 1
ATOM 1471 N N . GLN A 1 178 ? -24.340 -4.868 27.355 1.00 83.44 178 GLN A N 1
ATOM 1472 C CA . GLN A 1 178 ? -22.984 -5.289 26.958 1.00 83.44 178 GLN A CA 1
ATOM 1473 C C . GLN A 1 178 ? -22.182 -5.935 28.094 1.00 83.44 178 GLN A C 1
ATOM 1475 O O . GLN A 1 178 ? -21.418 -6.868 27.855 1.00 83.44 178 GLN A O 1
ATOM 1480 N N . LEU A 1 179 ? -22.334 -5.446 29.329 1.00 86.69 179 LEU A N 1
ATOM 1481 C CA . LEU A 1 179 ? -21.708 -6.077 30.494 1.00 86.69 179 LEU A CA 1
ATOM 1482 C C . LEU A 1 179 ? -22.261 -7.493 30.702 1.00 86.69 179 LEU A C 1
ATOM 1484 O O . LEU A 1 179 ? -21.493 -8.416 30.958 1.00 86.69 179 LEU A O 1
ATOM 1488 N N . LEU A 1 180 ? -23.572 -7.677 30.532 1.00 90.44 180 LEU A N 1
ATOM 1489 C CA . LEU A 1 180 ? -24.221 -8.987 30.615 1.00 90.44 180 LEU A CA 1
ATOM 1490 C C . LEU A 1 180 ? -23.807 -9.907 29.455 1.00 90.44 180 LEU A C 1
ATOM 1492 O O . LEU A 1 180 ? -23.463 -11.066 29.683 1.00 90.44 180 LEU A O 1
ATOM 1496 N N . GLU A 1 181 ? -23.768 -9.395 28.224 1.00 89.31 181 GLU A N 1
ATOM 1497 C CA . GLU A 1 181 ? -23.309 -10.134 27.039 1.00 89.31 181 GLU A CA 1
ATOM 1498 C C . GLU A 1 181 ? -21.851 -10.598 27.210 1.00 89.31 181 GLU A C 1
ATOM 1500 O O . GLU A 1 181 ? -21.558 -11.779 27.059 1.00 89.31 181 GLU A O 1
ATOM 1505 N N . GLY A 1 182 ? -20.947 -9.732 27.679 1.00 90.50 182 GLY A N 1
ATOM 1506 C CA . GLY A 1 182 ? -19.553 -10.105 27.950 1.00 90.50 182 GLY A CA 1
ATOM 1507 C C . GLY A 1 182 ? -19.386 -11.178 29.037 1.00 90.50 182 GLY A C 1
ATOM 1508 O O . GLY A 1 182 ? -18.530 -12.060 28.915 1.00 90.50 182 GLY A O 1
ATOM 1509 N N . LEU A 1 183 ? -20.210 -11.152 30.090 1.00 91.69 183 LEU A N 1
ATOM 1510 C CA . LEU A 1 183 ? -20.212 -12.185 31.136 1.00 91.69 183 LEU A CA 1
ATOM 1511 C C . LEU A 1 183 ? -20.735 -13.533 30.613 1.00 91.69 183 LEU A C 1
ATOM 1513 O O . LEU A 1 183 ? -20.173 -14.580 30.931 1.00 91.69 183 LEU A O 1
ATOM 1517 N N . THR A 1 184 ? -21.769 -13.517 29.771 1.00 90.38 184 THR A N 1
ATOM 1518 C CA . THR A 1 184 ? -22.316 -14.745 29.168 1.00 90.38 184 THR A CA 1
ATOM 1519 C C . THR A 1 184 ? -21.373 -15.341 28.120 1.00 90.38 184 THR A C 1
ATOM 1521 O O . THR A 1 184 ? -21.076 -16.535 28.178 1.00 90.38 184 THR A O 1
ATOM 1524 N N . GLU A 1 185 ? -20.811 -14.522 27.229 1.00 91.56 185 GLU A N 1
ATOM 1525 C CA . GLU A 1 185 ? -19.836 -14.964 26.228 1.00 91.56 185 GLU A CA 1
ATOM 1526 C C . GLU A 1 185 ? -18.544 -15.499 26.857 1.00 91.56 185 GLU A C 1
ATOM 1528 O O . GLU A 1 185 ? -17.971 -16.474 26.369 1.00 91.56 185 GLU A O 1
ATOM 1533 N N . SER A 1 186 ? -18.042 -14.860 27.919 1.00 88.56 186 SER A N 1
ATOM 1534 C CA . SER A 1 186 ? -16.836 -15.338 28.608 1.00 88.56 186 SER A CA 1
ATOM 1535 C C . SER A 1 186 ? -17.072 -16.692 29.274 1.00 88.56 186 SER A C 1
ATOM 1537 O O . SER A 1 186 ? -16.228 -17.578 29.152 1.00 88.56 186 SER A O 1
ATOM 1539 N N . SER A 1 187 ? -18.241 -16.895 29.890 1.00 89.00 187 SER A N 1
ATOM 1540 C CA . SER A 1 187 ? -18.647 -18.188 30.448 1.00 89.00 187 SER A CA 1
ATOM 1541 C C . SER A 1 187 ? -18.720 -19.282 29.373 1.00 89.00 187 SER A C 1
ATOM 1543 O O . SER A 1 187 ? -18.137 -20.352 29.551 1.00 89.00 187 SER A O 1
ATOM 1545 N N . GLN A 1 188 ? -19.338 -18.999 28.222 1.00 87.94 188 GLN A N 1
ATOM 1546 C CA . GLN A 1 188 ? -19.441 -19.946 27.103 1.00 87.94 188 GLN A CA 1
ATOM 1547 C C . GLN A 1 188 ? -18.070 -20.332 26.532 1.00 87.94 188 GLN A C 1
ATOM 1549 O O . GLN A 1 188 ? -17.790 -21.517 26.361 1.00 87.94 188 GLN A O 1
ATOM 1554 N N . LYS A 1 189 ? -17.173 -19.359 26.330 1.00 87.88 189 LYS A N 1
ATOM 1555 C CA . LYS A 1 189 ? -15.801 -19.616 25.854 1.00 87.88 189 LYS A CA 1
ATOM 1556 C C . LYS A 1 189 ? -15.006 -20.501 26.814 1.00 87.88 189 LYS A C 1
ATOM 1558 O O . LYS A 1 189 ? -14.228 -21.335 26.359 1.00 87.88 189 LYS A O 1
ATOM 1563 N N . MET A 1 190 ? -15.199 -20.357 28.129 1.00 85.94 190 MET A N 1
ATOM 1564 C CA . MET A 1 190 ? -14.552 -21.243 29.106 1.00 85.94 190 MET A CA 1
ATOM 1565 C C . MET A 1 190 ? -15.068 -22.684 29.011 1.00 85.94 190 MET A C 1
ATOM 1567 O O . MET A 1 190 ? -14.276 -23.620 29.111 1.00 85.94 190 MET A O 1
ATOM 1571 N N . VAL A 1 191 ? -16.370 -22.873 28.779 1.00 88.81 191 VAL A N 1
ATOM 1572 C CA . VAL A 1 191 ? -16.970 -24.204 28.589 1.00 88.81 191 VAL A CA 1
ATOM 1573 C C . VAL A 1 191 ? -16.470 -24.849 27.295 1.00 88.81 191 VAL A C 1
ATOM 1575 O O . VAL A 1 191 ? -16.042 -26.002 27.312 1.00 88.81 191 VAL A O 1
ATOM 1578 N N . GLU A 1 192 ? -16.443 -24.109 26.188 1.00 86.62 192 GLU A N 1
ATOM 1579 C CA . GLU A 1 192 ? -15.911 -24.593 24.908 1.00 86.62 192 GLU A CA 1
ATOM 1580 C C . GLU A 1 192 ? -14.425 -24.955 25.001 1.00 86.62 192 GLU A C 1
ATOM 1582 O O . GLU A 1 192 ? -14.014 -26.020 24.537 1.00 86.62 192 GLU A O 1
ATOM 1587 N N . ALA A 1 193 ? -13.620 -24.116 25.658 1.00 85.38 193 ALA A N 1
ATOM 1588 C CA . ALA A 1 193 ? -12.211 -24.402 25.900 1.00 85.38 193 ALA A CA 1
ATOM 1589 C C . ALA A 1 193 ? -12.029 -25.670 26.748 1.00 85.38 193 ALA A C 1
ATOM 1591 O O . ALA A 1 193 ? -11.152 -26.483 26.449 1.00 85.38 193 ALA A O 1
ATOM 1592 N N . ALA A 1 194 ? -12.873 -25.886 27.762 1.00 85.38 194 ALA A N 1
ATOM 1593 C CA . ALA A 1 194 ? -12.850 -27.096 28.579 1.00 85.38 194 ALA A CA 1
ATOM 1594 C C . ALA A 1 194 ? -13.229 -28.350 27.772 1.00 85.38 194 ALA A C 1
ATOM 1596 O O . ALA A 1 194 ? -12.574 -29.384 27.910 1.00 85.38 194 ALA A O 1
ATOM 1597 N N . ILE A 1 195 ? -14.233 -28.263 26.895 1.00 87.31 195 ILE A N 1
ATOM 1598 C CA . ILE A 1 195 ? -14.637 -29.360 26.002 1.00 87.31 195 ILE A CA 1
ATOM 1599 C C . ILE A 1 195 ? -13.513 -29.685 25.011 1.00 87.31 195 ILE A C 1
ATOM 1601 O O . ILE A 1 195 ? -13.141 -30.849 24.878 1.00 87.31 195 ILE A O 1
ATOM 1605 N N . CYS A 1 196 ? -12.926 -28.672 24.371 1.00 82.06 196 CYS A N 1
ATOM 1606 C CA . CYS A 1 196 ? -11.826 -28.837 23.419 1.00 82.06 196 CYS A CA 1
ATOM 1607 C C . CYS A 1 196 ? -10.584 -29.451 24.090 1.00 82.06 196 CYS A C 1
ATOM 1609 O O . CYS A 1 196 ? -10.007 -30.415 23.588 1.00 82.06 196 CYS A O 1
ATOM 1611 N N . SER A 1 197 ? -10.240 -28.977 25.292 1.00 80.19 197 SER A N 1
ATOM 1612 C CA . SER A 1 197 ? -9.155 -29.545 26.103 1.00 80.19 197 SER A CA 1
ATOM 1613 C C . SER A 1 197 ? -9.420 -31.014 26.448 1.00 80.19 197 SER A C 1
ATOM 1615 O O . SER A 1 197 ? -8.523 -31.852 26.365 1.00 80.19 197 SER A O 1
ATOM 1617 N N . LYS A 1 198 ? -10.666 -31.357 26.797 1.00 82.62 198 LYS A N 1
ATOM 1618 C CA . LYS A 1 198 ? -11.067 -32.730 27.126 1.00 82.62 198 LYS A CA 1
ATOM 1619 C C . LYS A 1 198 ? -11.038 -33.650 25.901 1.00 82.62 198 LYS A C 1
ATOM 1621 O O . LYS A 1 198 ? -10.599 -34.791 26.026 1.00 82.62 198 LYS A O 1
ATOM 1626 N N . ALA A 1 199 ? -11.427 -33.149 24.729 1.00 79.12 199 ALA A N 1
ATOM 1627 C CA . ALA A 1 199 ? -11.331 -33.867 23.459 1.00 79.12 199 ALA A CA 1
ATOM 1628 C C . ALA A 1 199 ? -9.871 -34.164 23.076 1.00 79.12 199 ALA A C 1
ATOM 1630 O O . ALA A 1 199 ? -9.550 -35.308 22.762 1.00 79.12 199 ALA A O 1
ATOM 1631 N N . MET A 1 200 ? -8.966 -33.187 23.216 1.00 74.94 200 MET A N 1
ATOM 1632 C CA . MET A 1 200 ? -7.534 -33.390 22.948 1.00 74.94 200 MET A CA 1
ATOM 1633 C C . MET A 1 200 ? -6.893 -34.425 23.887 1.00 74.94 200 MET A C 1
ATOM 1635 O O . MET A 1 200 ? -6.082 -35.249 23.457 1.00 74.94 200 MET A O 1
ATOM 1639 N N . ILE A 1 201 ? -7.283 -34.445 25.166 1.00 76.56 201 ILE A N 1
ATOM 1640 C CA . ILE A 1 201 ? -6.808 -35.453 26.130 1.00 76.56 201 ILE A CA 1
ATOM 1641 C C . ILE A 1 201 ? -7.320 -36.859 25.770 1.00 76.56 201 ILE A C 1
ATOM 1643 O O . ILE A 1 201 ? -6.585 -37.834 25.923 1.00 76.56 201 ILE A O 1
ATOM 1647 N N . GLN A 1 202 ? -8.558 -36.984 25.286 1.00 72.06 202 GLN A N 1
ATOM 1648 C CA . GLN A 1 202 ? -9.145 -38.261 24.865 1.00 72.06 202 GLN A CA 1
ATOM 1649 C C . GLN A 1 202 ? -8.467 -38.814 23.598 1.00 72.06 202 GLN A C 1
ATOM 1651 O O . GLN A 1 202 ? -8.165 -40.003 23.530 1.00 72.06 202 GLN A O 1
ATOM 1656 N N . GLU A 1 203 ? -8.183 -37.956 22.616 1.00 68.81 203 GLU A N 1
ATOM 1657 C CA . GLU A 1 203 ? -7.511 -38.322 21.361 1.00 68.81 203 GLU A CA 1
ATOM 1658 C C . GLU A 1 203 ? -6.074 -38.813 21.607 1.00 68.81 203 GLU A C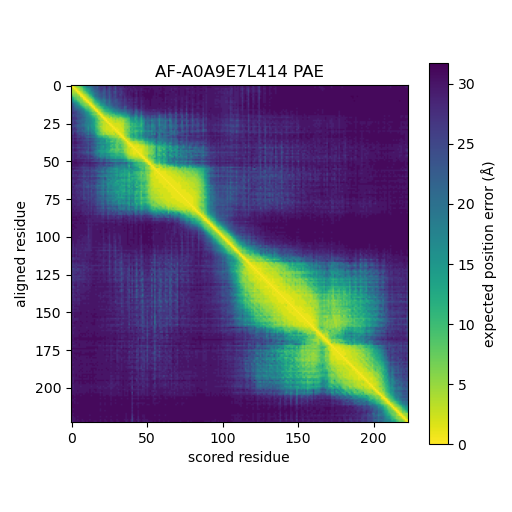 1
ATOM 1660 O O . GLU A 1 203 ? -5.650 -39.822 21.046 1.00 68.81 203 GLU A O 1
ATOM 1665 N N . SER A 1 204 ? -5.378 -38.197 22.567 1.00 63.38 204 SER A N 1
ATOM 1666 C CA . SER A 1 204 ? -4.048 -38.622 23.031 1.00 63.38 204 SER A CA 1
ATOM 1667 C C . SER A 1 204 ? -4.042 -40.015 23.683 1.00 63.38 204 SER A C 1
ATOM 1669 O O . SER A 1 204 ? -3.016 -40.692 23.684 1.00 63.38 204 SER A O 1
ATOM 1671 N N . ARG A 1 205 ? -5.176 -40.454 24.252 1.00 62.97 205 ARG A N 1
ATOM 1672 C CA . ARG A 1 205 ? -5.338 -41.770 24.903 1.00 62.97 205 ARG A CA 1
ATOM 1673 C C . ARG A 1 205 ? -5.735 -42.889 23.934 1.00 62.97 205 ARG A C 1
ATOM 1675 O O . ARG A 1 205 ? -5.581 -44.051 24.289 1.00 62.97 205 ARG A O 1
ATOM 1682 N N . ASN A 1 206 ? -6.214 -42.552 22.735 1.00 62.84 206 ASN A N 1
ATOM 1683 C CA . ASN A 1 206 ? -6.679 -43.509 21.723 1.00 62.84 206 ASN A CA 1
ATOM 1684 C C . ASN A 1 206 ? -5.631 -43.822 20.636 1.00 62.84 206 ASN A C 1
ATOM 1686 O O . ASN A 1 206 ? -5.941 -44.519 19.670 1.00 62.84 206 ASN A O 1
ATOM 1690 N N . LEU A 1 207 ? -4.391 -43.335 20.770 1.00 49.41 207 LEU A N 1
ATOM 1691 C CA . LEU A 1 207 ? -3.294 -43.748 19.892 1.00 49.41 207 LEU A CA 1
ATOM 1692 C C . LEU A 1 207 ? -2.960 -45.232 20.150 1.00 49.41 207 LEU A C 1
ATOM 1694 O O . LEU A 1 207 ? -2.748 -45.605 21.306 1.00 49.41 207 LEU A O 1
ATOM 1698 N N . PRO A 1 208 ? -2.880 -46.093 19.115 1.00 49.62 208 PRO A N 1
ATOM 1699 C CA . PRO A 1 208 ? -2.487 -47.482 19.302 1.00 49.62 208 PRO A CA 1
ATOM 1700 C C . PRO A 1 208 ? -1.045 -47.527 19.818 1.00 49.62 208 PRO A C 1
ATOM 1702 O O . PRO A 1 208 ? -0.097 -47.191 19.106 1.00 49.62 208 PRO A O 1
ATOM 1705 N N . VAL A 1 209 ? -0.880 -47.940 21.076 1.00 56.06 209 VAL A N 1
ATOM 1706 C CA . VAL A 1 209 ? 0.427 -48.214 21.676 1.00 56.06 209 VAL A CA 1
ATOM 1707 C C . VAL A 1 209 ? 1.026 -49.401 20.929 1.00 56.06 209 VAL A C 1
ATOM 1709 O O . VAL A 1 209 ? 0.643 -50.546 21.146 1.00 56.06 209 VAL A O 1
ATOM 1712 N N . ASN A 1 210 ? 1.944 -49.121 20.007 1.00 52.31 210 ASN A N 1
ATOM 1713 C CA . ASN A 1 210 ? 2.699 -50.138 19.289 1.00 52.31 210 ASN A CA 1
ATOM 1714 C C . ASN A 1 210 ? 3.898 -50.539 20.177 1.00 52.31 210 ASN A C 1
ATOM 1716 O O . ASN A 1 210 ? 4.801 -49.719 20.369 1.00 52.31 210 ASN A O 1
ATOM 1720 N N . PRO A 1 211 ? 3.943 -51.750 20.764 1.00 51.84 211 PRO A N 1
ATOM 1721 C CA . PRO A 1 211 ? 4.843 -52.074 21.879 1.00 51.84 211 PRO A CA 1
ATOM 1722 C C . PRO A 1 211 ? 6.313 -52.321 21.482 1.00 51.84 211 PRO A C 1
ATOM 1724 O O . PRO A 1 211 ? 7.039 -52.992 22.208 1.00 51.84 211 PRO A O 1
ATOM 1727 N N . ARG A 1 212 ? 6.793 -51.805 20.340 1.00 50.38 212 ARG A N 1
ATOM 1728 C CA . ARG A 1 212 ? 8.141 -52.117 19.820 1.00 50.38 212 ARG A CA 1
ATOM 1729 C C . ARG A 1 212 ? 9.218 -51.039 19.979 1.00 50.38 212 ARG A C 1
ATOM 1731 O O . ARG A 1 212 ? 10.356 -51.340 19.659 1.00 50.38 212 ARG A O 1
ATOM 1738 N N . ASN A 1 213 ? 8.931 -49.853 20.521 1.00 51.31 213 ASN A N 1
ATOM 1739 C CA . ASN A 1 213 ? 9.938 -48.781 20.655 1.00 51.31 213 ASN A CA 1
ATOM 1740 C C . ASN A 1 213 ? 9.949 -48.120 22.049 1.00 51.31 213 ASN A C 1
ATOM 1742 O O . ASN A 1 213 ? 9.892 -46.900 22.160 1.00 51.31 213 ASN A O 1
ATOM 1746 N N . PHE A 1 214 ? 10.018 -48.917 23.121 1.00 46.66 214 PHE A N 1
ATOM 1747 C CA . PHE A 1 214 ? 10.112 -48.419 24.508 1.00 46.66 214 PHE A CA 1
ATOM 1748 C C . PHE A 1 214 ? 11.530 -48.455 25.099 1.00 46.66 214 PHE A C 1
ATOM 1750 O O . PHE A 1 214 ? 11.705 -48.485 26.314 1.00 46.66 214 PHE A O 1
ATOM 1757 N N . LEU A 1 215 ? 12.561 -48.427 24.258 1.00 49.53 215 LEU A N 1
ATOM 1758 C CA . LEU A 1 215 ? 13.931 -48.206 24.706 1.00 49.53 215 LEU A CA 1
ATOM 1759 C C . LEU A 1 215 ? 14.580 -47.176 23.792 1.00 49.53 215 LEU A C 1
ATOM 1761 O O . LEU A 1 215 ? 14.587 -47.359 22.580 1.00 49.53 215 LEU A O 1
ATOM 1765 N N . LEU A 1 216 ? 15.154 -46.148 24.423 1.00 52.91 216 LEU A N 1
ATOM 1766 C CA . LEU A 1 216 ? 15.903 -45.006 23.878 1.00 52.91 216 LEU A CA 1
ATOM 1767 C C . LEU A 1 216 ? 15.093 -43.706 23.816 1.00 52.91 216 LEU A C 1
ATOM 1769 O O . LEU A 1 216 ? 14.544 -43.338 22.783 1.00 52.91 216 LEU A O 1
ATOM 1773 N N . ASN A 1 217 ? 15.057 -43.000 24.952 1.00 50.34 217 ASN A N 1
ATOM 1774 C CA . ASN A 1 217 ? 15.491 -41.598 25.086 1.00 50.34 217 ASN A CA 1
ATOM 1775 C C . ASN A 1 217 ? 14.914 -40.968 26.365 1.00 50.34 217 ASN A C 1
ATOM 1777 O O . ASN A 1 217 ? 13.971 -40.183 26.323 1.00 50.34 217 ASN A O 1
ATOM 1781 N N . PHE A 1 218 ? 15.532 -41.276 27.507 1.00 41.16 218 PHE A N 1
ATOM 1782 C CA . PHE A 1 218 ? 15.519 -40.388 28.671 1.00 41.16 218 PHE A CA 1
ATOM 1783 C C . PHE A 1 218 ? 16.942 -39.841 28.852 1.00 41.16 218 PHE A C 1
ATOM 1785 O O . PHE A 1 218 ? 17.856 -40.637 29.069 1.00 41.16 218 PHE A O 1
ATOM 1792 N N . PRO A 1 219 ? 17.177 -38.519 28.745 1.00 50.94 219 PRO A N 1
ATOM 1793 C CA . PRO A 1 219 ? 18.469 -37.948 29.080 1.00 50.94 219 PRO A CA 1
ATOM 1794 C C . PRO A 1 219 ? 18.573 -37.856 30.606 1.00 50.94 219 PRO A C 1
ATOM 1796 O O . PRO A 1 219 ? 17.845 -37.098 31.250 1.00 50.94 219 PRO A O 1
ATOM 1799 N N . LEU A 1 220 ? 19.480 -38.648 31.176 1.00 45.69 220 LEU A N 1
ATOM 1800 C CA . LEU A 1 220 ? 19.923 -38.531 32.562 1.00 45.69 220 LEU A CA 1
ATOM 1801 C C . LEU A 1 220 ? 20.469 -37.114 32.792 1.00 45.69 220 LEU A C 1
ATOM 1803 O O . LEU A 1 220 ? 21.484 -36.730 32.212 1.00 45.69 220 LEU A O 1
ATOM 1807 N N . ARG A 1 221 ? 19.795 -36.332 33.638 1.00 47.81 221 ARG A N 1
ATOM 1808 C CA . ARG A 1 221 ? 20.375 -35.131 34.247 1.00 47.81 221 ARG A CA 1
ATOM 1809 C C . ARG A 1 221 ? 21.039 -35.558 35.553 1.00 47.81 221 ARG A C 1
ATOM 1811 O O . ARG A 1 221 ? 20.342 -35.920 36.496 1.00 47.81 221 ARG A O 1
ATOM 1818 N N . PHE A 1 222 ? 22.370 -35.563 35.558 1.00 47.78 222 PHE A N 1
ATOM 1819 C CA . PHE A 1 222 ? 23.177 -35.618 36.775 1.00 47.78 222 PHE A CA 1
ATOM 1820 C C . PHE A 1 222 ? 23.037 -34.299 37.551 1.00 47.78 222 PHE A C 1
ATOM 1822 O O . PHE A 1 222 ? 22.870 -33.237 36.947 1.00 47.78 222 PHE A O 1
ATOM 1829 N N . THR A 1 223 ? 23.054 -34.438 38.875 1.00 61.12 223 THR A N 1
ATOM 1830 C CA . THR A 1 223 ? 23.082 -33.397 39.915 1.00 61.12 223 THR A CA 1
ATOM 1831 C C . THR A 1 223 ? 24.291 -32.485 39.816 1.00 61.12 223 THR A C 1
ATOM 1833 O O . THR A 1 223 ? 25.379 -33.030 39.519 1.00 61.12 223 THR A O 1
#

InterPro domains:
  IPR013730 Fyv7/TAP26 [PF08524] (60-182)

pLDDT: mean 71.76, std 18.71, range [32.5, 97.5]

Mean predicted aligned error: 23.57 Å